Protein AF-A0A521TI06-F1 (afdb_monomer_lite)

Radius of gyration: 20.83 Å; chains: 1; bounding box: 57×49×54 Å

Foldseek 3Di:
DDDDDPPPPPDPDDFWDWAWFFAPLDTDIFTWGAFLNETAGPLLVVLVSVLQVVCVVVVHHKGFPYFADHLVRLVVQVVCVVVVNHDDGDDRRHDLSSNRFKTQMPCVPPPNLVSCVVPVLQSQWDDPDPVRSRIIGRPPQSQHADPDDDDFQWEQAPVVRGIDHALAWEQHPPPRFIWGRHSHTTDGDACPPHHRPHYYHPDDDDDDDDDQPDAWAQAPQVRGTDGALAWEQHPVPRFIWGQHSSYTDTDRCCVPPCADPRGHRPHYYHD

Secondary structure (DSSP, 8-state):
-----------SSS--EEEEEEETTEEEEEEEEEETTEEEEHHHHHHHHHHHHHHHHTT----EEE----HHHHHHHHHHHHTTSS---PPTT--HHHHT-EEEE-TTSTTHHHHHHHHGGGGT-B---TT-TTEEE--TT------SS-----EEETTTTEEE-TT-EEE-TTTS-EEEEETTEEEESSSBTB--SSEE-S--S--------S-EEEETTTTEEEETTEEEE-TTT--EEEEETTEEEE-TTHHHHSEETTEE-SEEE--

pLDDT: mean 72.69, std 19.41, range [25.58, 98.25]

Structure (mmCIF, N/CA/C/O backbone):
data_AF-A0A521TI06-F1
#
_entry.id   AF-A0A521TI06-F1
#
loop_
_atom_site.group_PDB
_atom_site.id
_atom_site.type_symbol
_atom_site.label_atom_id
_atom_site.label_alt_id
_atom_site.label_comp_id
_atom_site.label_asym_id
_atom_site.label_entity_id
_atom_site.label_seq_id
_atom_site.pdbx_PDB_ins_code
_atom_site.Cartn_x
_atom_site.Cartn_y
_atom_site.Cartn_z
_atom_site.occupancy
_atom_site.B_iso_or_equiv
_atom_site.auth_seq_id
_atom_site.auth_comp_id
_atom_site.auth_asym_id
_atom_site.auth_atom_id
_atom_site.pdbx_PDB_model_num
ATOM 1 N N . MET A 1 1 ? -19.068 -23.099 30.040 1.00 34.28 1 MET A N 1
ATOM 2 C CA . MET A 1 1 ? -18.467 -23.401 28.724 1.00 34.28 1 MET A CA 1
ATOM 3 C C . MET A 1 1 ? -18.129 -22.073 28.066 1.00 34.28 1 MET A C 1
ATOM 5 O O . MET A 1 1 ? -19.007 -21.443 27.496 1.00 34.28 1 MET A O 1
ATOM 9 N N . THR A 1 2 ? -16.910 -21.582 28.259 1.00 29.03 2 THR A N 1
ATOM 10 C CA . THR A 1 2 ? -16.427 -20.323 27.679 1.00 29.03 2 THR A CA 1
ATOM 11 C C . THR A 1 2 ? -15.531 -20.667 26.500 1.00 29.03 2 THR A C 1
ATOM 13 O O . THR A 1 2 ? -14.502 -21.311 26.674 1.00 29.03 2 THR A O 1
ATOM 16 N N . ALA A 1 3 ? -15.964 -20.298 25.296 1.00 28.89 3 ALA A N 1
ATOM 17 C CA . ALA A 1 3 ? -15.162 -20.421 24.090 1.00 28.89 3 ALA A CA 1
ATOM 18 C C . ALA A 1 3 ? -14.097 -19.318 24.093 1.00 28.89 3 ALA A C 1
ATOM 20 O O . ALA A 1 3 ? -14.422 -18.135 23.985 1.00 28.89 3 ALA A O 1
ATOM 21 N N . GLU A 1 4 ? -12.833 -19.709 24.236 1.00 30.45 4 GLU A N 1
ATOM 22 C CA . GLU A 1 4 ? -11.700 -18.818 24.020 1.00 30.45 4 GLU A CA 1
ATOM 23 C C . GLU A 1 4 ? -11.553 -18.545 22.520 1.00 30.45 4 GLU A C 1
ATOM 25 O O . GLU A 1 4 ? -11.282 -19.436 21.715 1.00 30.45 4 GLU A O 1
ATOM 30 N N . GLY A 1 5 ? -11.785 -17.292 22.130 1.00 28.14 5 GLY A N 1
ATOM 31 C CA . GLY A 1 5 ? -11.503 -16.812 20.787 1.00 28.14 5 GLY A CA 1
ATOM 32 C C . GLY A 1 5 ? -10.000 -16.638 20.611 1.00 28.14 5 GLY A C 1
ATOM 33 O O . GLY A 1 5 ? -9.406 -15.725 21.179 1.00 28.14 5 GLY A O 1
ATOM 34 N N . THR A 1 6 ? -9.394 -17.491 19.790 1.00 32.06 6 THR A N 1
ATOM 35 C CA . THR A 1 6 ? -8.001 -17.389 19.348 1.00 32.06 6 THR A CA 1
ATOM 36 C C . THR A 1 6 ? -7.801 -16.123 18.512 1.00 32.06 6 THR A C 1
ATOM 38 O O . THR A 1 6 ? -7.934 -16.127 17.285 1.00 32.06 6 THR A O 1
ATOM 41 N N . GLY A 1 7 ? -7.489 -15.013 19.174 1.00 25.58 7 GLY A N 1
ATOM 42 C CA . GLY A 1 7 ? -6.857 -13.867 18.540 1.00 25.58 7 GLY A CA 1
ATOM 43 C C . GLY A 1 7 ? -5.395 -14.208 18.294 1.00 25.58 7 GLY A C 1
ATOM 44 O O . GLY A 1 7 ? -4.574 -14.050 19.189 1.00 25.58 7 GLY A O 1
ATOM 45 N N . THR A 1 8 ? -5.059 -14.687 17.096 1.00 27.42 8 THR A N 1
ATOM 46 C CA . THR A 1 8 ? -3.663 -14.750 16.650 1.00 27.42 8 THR A CA 1
ATOM 47 C C . THR A 1 8 ? -3.122 -13.326 16.590 1.00 27.42 8 THR A C 1
ATOM 49 O O . THR A 1 8 ? -3.337 -12.604 15.609 1.00 27.42 8 THR A O 1
ATOM 52 N N . ALA A 1 9 ? -2.459 -12.910 17.668 1.00 27.22 9 ALA A N 1
ATOM 53 C CA . ALA A 1 9 ? -1.501 -11.826 17.635 1.00 27.22 9 ALA A CA 1
ATOM 54 C C . ALA A 1 9 ? -0.485 -12.178 16.544 1.00 27.22 9 ALA A C 1
ATOM 56 O O . ALA A 1 9 ? 0.120 -13.244 16.560 1.00 27.22 9 ALA A O 1
ATOM 57 N N . VAL A 1 10 ? -0.390 -11.329 15.527 1.00 29.72 10 VAL A N 1
ATOM 58 C CA . VAL A 1 10 ? 0.619 -11.473 14.482 1.00 29.72 10 VAL A CA 1
ATOM 59 C C . VAL A 1 10 ? 1.978 -11.237 15.130 1.00 29.72 10 VAL A C 1
ATOM 61 O O . VAL A 1 10 ? 2.301 -10.106 15.492 1.00 29.72 10 VAL A O 1
ATOM 64 N N . ASP A 1 11 ? 2.729 -12.318 15.331 1.00 28.27 11 ASP A N 1
ATOM 65 C CA . ASP A 1 11 ? 4.060 -12.288 15.924 1.00 28.27 11 ASP A CA 1
ATOM 66 C C . ASP A 1 11 ? 4.938 -11.240 15.237 1.00 28.27 11 ASP A C 1
ATOM 68 O O . ASP A 1 11 ? 5.107 -11.199 14.012 1.00 28.27 11 ASP A O 1
ATOM 72 N N . ALA A 1 12 ? 5.488 -10.356 16.057 1.00 28.92 12 ALA A N 1
ATOM 73 C CA . ALA A 1 12 ? 6.395 -9.323 15.622 1.00 28.92 12 ALA A CA 1
ATOM 74 C C . ALA A 1 12 ? 7.757 -9.943 15.228 1.00 28.92 12 ALA A C 1
ATOM 76 O O . ALA A 1 12 ? 8.339 -10.740 15.953 1.00 28.92 12 ALA A O 1
ATOM 77 N N . VAL A 1 13 ? 8.297 -9.483 14.093 1.00 33.75 13 VAL A N 1
ATOM 78 C CA . VAL A 1 13 ? 9.737 -9.460 13.732 1.00 33.75 13 VAL A CA 1
ATOM 79 C C . VAL A 1 13 ? 10.417 -10.759 13.227 1.00 33.75 13 VAL A C 1
ATOM 81 O O . VAL A 1 13 ? 11.591 -10.716 12.883 1.00 33.75 13 VAL A O 1
ATOM 84 N N . GLY A 1 14 ? 9.713 -11.877 13.011 1.00 32.94 14 GLY A N 1
ATOM 85 C CA . GLY A 1 14 ? 10.307 -13.079 12.370 1.00 32.94 14 GLY A CA 1
ATOM 86 C C . GLY A 1 14 ? 10.108 -13.234 10.846 1.00 32.94 14 GLY A C 1
ATOM 87 O O . GLY A 1 14 ? 10.798 -14.025 10.211 1.00 32.94 14 GLY A O 1
ATOM 88 N N . GLY A 1 15 ? 9.150 -12.519 10.240 1.00 46.78 15 GLY A N 1
ATOM 89 C CA . GLY A 1 15 ? 8.572 -12.893 8.931 1.00 46.78 15 GLY A CA 1
ATOM 90 C C . GLY A 1 15 ? 8.767 -11.913 7.770 1.00 46.78 15 GLY A C 1
ATOM 91 O O . GLY A 1 15 ? 8.156 -12.091 6.716 1.00 46.78 15 GLY A O 1
ATOM 92 N N . CYS A 1 16 ? 9.564 -10.860 7.953 1.00 55.28 16 CYS A N 1
ATOM 93 C CA . CYS A 1 16 ? 9.808 -9.859 6.918 1.00 55.28 16 CYS A CA 1
ATOM 94 C C . CYS A 1 16 ? 10.656 -10.437 5.778 1.00 55.28 16 CYS A C 1
ATOM 96 O O . CYS A 1 16 ? 11.830 -10.750 5.964 1.00 55.28 16 CYS A O 1
ATOM 98 N N . ARG A 1 17 ? 10.081 -10.531 4.579 1.00 70.75 17 ARG A N 1
ATOM 99 C CA . ARG A 1 17 ? 10.793 -10.939 3.364 1.00 70.75 17 ARG A CA 1
ATOM 100 C C . ARG A 1 17 ? 11.132 -9.694 2.543 1.00 70.75 17 ARG A C 1
ATOM 102 O O . ARG A 1 17 ? 10.210 -8.957 2.185 1.00 70.75 17 ARG A O 1
ATOM 109 N N . PRO A 1 18 ? 12.412 -9.438 2.226 1.00 68.69 18 PRO A N 1
ATOM 110 C CA . PRO A 1 18 ? 12.774 -8.368 1.308 1.00 68.69 18 PRO A CA 1
ATOM 111 C C . PRO A 1 18 ? 12.099 -8.564 -0.052 1.00 68.69 18 PRO A C 1
ATOM 113 O O . PRO A 1 18 ? 12.054 -9.675 -0.582 1.00 68.69 18 PRO A O 1
ATOM 116 N N . ALA A 1 19 ? 11.584 -7.482 -0.625 1.00 70.50 19 ALA A N 1
ATOM 117 C CA . ALA A 1 19 ? 11.001 -7.481 -1.958 1.00 70.50 19 ALA A CA 1
ATOM 118 C C . ALA A 1 19 ? 11.316 -6.177 -2.698 1.00 70.50 19 ALA A C 1
ATOM 120 O O . ALA A 1 19 ? 11.523 -5.121 -2.099 1.00 70.50 19 ALA A O 1
ATOM 121 N N . ALA A 1 20 ? 11.336 -6.258 -4.027 1.00 78.06 20 ALA A N 1
ATOM 122 C CA . ALA A 1 20 ? 11.459 -5.095 -4.894 1.00 78.06 20 ALA A CA 1
ATOM 123 C C . ALA A 1 20 ? 10.079 -4.460 -5.104 1.00 78.06 20 ALA A C 1
ATOM 125 O O . ALA A 1 20 ? 9.260 -4.987 -5.862 1.00 78.06 20 ALA A O 1
ATOM 126 N N . GLY A 1 21 ? 9.834 -3.341 -4.430 1.00 80.62 21 GLY A N 1
ATOM 127 C CA . GLY A 1 21 ? 8.686 -2.482 -4.678 1.00 80.62 21 GLY A CA 1
ATOM 128 C C . GLY A 1 21 ? 8.949 -1.476 -5.797 1.00 80.62 21 GLY A C 1
ATOM 129 O O . GLY A 1 21 ? 10.098 -1.226 -6.165 1.00 80.62 21 GLY A O 1
ATOM 130 N N . TYR A 1 22 ? 7.881 -0.897 -6.341 1.00 80.75 22 TYR A N 1
ATOM 131 C CA . TYR A 1 22 ? 7.939 0.126 -7.381 1.00 80.75 22 TYR A CA 1
ATOM 132 C C . TYR A 1 22 ? 6.904 1.222 -7.135 1.00 80.75 22 TYR A C 1
ATOM 134 O O . TYR A 1 22 ? 5.752 0.932 -6.819 1.00 80.75 22 TYR A O 1
ATOM 142 N N . SER A 1 23 ? 7.311 2.477 -7.308 1.00 80.06 23 SER A N 1
ATOM 143 C CA . SER A 1 23 ? 6.430 3.646 -7.270 1.00 80.06 23 SER A CA 1
ATOM 144 C C . SER A 1 23 ? 6.842 4.610 -8.374 1.00 80.06 23 SER A C 1
ATOM 146 O O . SER A 1 23 ? 7.999 5.024 -8.430 1.00 80.06 23 SER A O 1
ATOM 148 N N . HIS A 1 24 ? 5.913 4.948 -9.270 1.00 78.88 24 HIS A N 1
ATOM 149 C CA . HIS A 1 24 ? 6.167 5.842 -10.409 1.00 78.88 24 HIS A CA 1
ATOM 150 C C . HIS A 1 24 ? 7.387 5.426 -11.260 1.00 78.88 24 HIS A C 1
ATOM 152 O O . HIS A 1 24 ? 8.162 6.264 -11.710 1.00 78.88 24 HIS A O 1
ATOM 158 N N . GLY A 1 25 ? 7.589 4.117 -11.445 1.00 74.81 25 GLY A N 1
ATOM 159 C CA . GLY A 1 25 ? 8.732 3.545 -12.165 1.00 74.81 25 GLY A CA 1
ATOM 160 C C . GLY A 1 25 ? 10.009 3.384 -11.330 1.00 74.81 25 GLY A C 1
ATOM 161 O O . GLY A 1 25 ? 10.901 2.639 -11.733 1.00 74.81 25 GLY A O 1
ATOM 162 N N . ASN A 1 26 ? 10.088 3.996 -10.148 1.00 71.62 26 ASN A N 1
ATOM 163 C CA . ASN A 1 26 ? 11.261 3.924 -9.280 1.00 71.62 26 ASN A CA 1
ATOM 164 C C . ASN A 1 26 ? 11.228 2.663 -8.418 1.00 71.62 26 ASN A C 1
ATOM 166 O O . ASN A 1 26 ? 10.241 2.405 -7.727 1.00 71.62 26 ASN A O 1
ATOM 170 N N . ARG A 1 27 ? 12.318 1.889 -8.437 1.00 73.88 27 ARG A N 1
ATOM 171 C CA . ARG A 1 27 ? 12.475 0.689 -7.606 1.00 73.88 27 ARG A CA 1
ATOM 172 C C . ARG A 1 27 ? 12.808 1.083 -6.167 1.00 73.88 27 ARG A C 1
ATOM 174 O O . ARG A 1 27 ? 13.718 1.872 -5.936 1.00 73.88 27 ARG A O 1
ATOM 181 N N . ALA A 1 28 ? 12.138 0.460 -5.208 1.00 64.31 28 ALA A N 1
ATOM 182 C CA . ALA A 1 28 ? 12.409 0.579 -3.782 1.00 64.31 28 ALA A CA 1
ATOM 183 C C . ALA A 1 28 ? 12.583 -0.811 -3.161 1.00 64.31 28 ALA A C 1
ATOM 185 O O . ALA A 1 28 ? 11.982 -1.785 -3.611 1.00 64.31 28 ALA A O 1
ATOM 186 N N . ASN A 1 29 ? 13.390 -0.912 -2.108 1.00 70.56 29 ASN A N 1
ATOM 187 C CA . ASN A 1 29 ? 13.427 -2.120 -1.291 1.00 70.56 29 ASN A CA 1
ATOM 188 C C . ASN A 1 29 ? 12.345 -1.996 -0.219 1.00 70.56 29 ASN A C 1
ATOM 190 O O . ASN A 1 29 ? 12.372 -1.066 0.587 1.00 70.56 29 ASN A O 1
ATOM 194 N N . ILE A 1 30 ? 11.396 -2.925 -0.226 1.00 68.62 30 ILE A N 1
ATOM 195 C CA . ILE A 1 30 ? 10.327 -3.004 0.766 1.00 68.62 30 ILE A CA 1
ATOM 196 C C . ILE A 1 30 ? 10.439 -4.307 1.550 1.00 68.62 30 ILE A C 1
ATOM 198 O O . ILE A 1 30 ? 11.120 -5.254 1.152 1.00 68.62 30 ILE A O 1
ATOM 202 N N . CYS A 1 31 ? 9.734 -4.350 2.669 1.00 72.25 31 CYS A N 1
ATOM 203 C CA . CYS A 1 31 ? 9.581 -5.534 3.491 1.00 72.25 31 CYS A CA 1
ATOM 204 C C . CYS A 1 31 ? 8.152 -6.043 3.336 1.00 72.25 31 CYS A C 1
ATOM 206 O O . CYS A 1 31 ? 7.225 -5.267 3.559 1.00 72.25 31 CYS A O 1
ATOM 208 N N . VAL A 1 32 ? 7.960 -7.315 2.985 1.00 77.25 32 VAL A N 1
ATOM 209 C CA . VAL A 1 32 ? 6.623 -7.915 2.883 1.00 77.25 32 VAL A CA 1
ATOM 210 C C . VAL A 1 32 ? 6.433 -9.072 3.853 1.00 77.25 32 VAL A C 1
ATOM 212 O O . VAL A 1 32 ? 7.366 -9.814 4.152 1.00 77.25 32 VAL A O 1
ATOM 215 N N . VAL A 1 33 ? 5.200 -9.239 4.316 1.00 74.75 33 VAL A N 1
ATOM 216 C CA . VAL A 1 33 ? 4.735 -10.353 5.151 1.00 74.75 33 VAL A CA 1
ATOM 217 C C . VAL A 1 33 ? 3.512 -11.006 4.517 1.00 74.75 33 VAL A C 1
ATOM 219 O O . VAL A 1 33 ? 2.904 -10.437 3.611 1.00 74.75 33 VAL A O 1
ATOM 222 N N . SER A 1 34 ? 3.154 -12.205 4.978 1.00 82.19 34 SER A N 1
ATOM 223 C CA . SER A 1 34 ? 1.935 -12.887 4.537 1.00 82.19 34 SER A CA 1
ATOM 224 C C . SER A 1 34 ? 0.757 -12.523 5.442 1.00 82.19 34 SER A C 1
ATOM 226 O O . SER A 1 34 ? 0.828 -12.729 6.652 1.00 82.19 34 SER A O 1
ATOM 228 N N . VAL A 1 35 ? -0.328 -12.009 4.861 1.00 81.88 35 VAL A N 1
ATOM 229 C CA . VAL A 1 35 ? -1.617 -11.775 5.531 1.00 81.88 35 VAL A CA 1
ATOM 230 C C . VAL A 1 35 ? -2.719 -12.306 4.625 1.00 81.88 35 VAL A C 1
ATOM 232 O O . VAL A 1 35 ? -2.750 -11.977 3.443 1.00 81.88 35 VAL A O 1
ATOM 235 N N . ASP A 1 36 ? -3.599 -13.158 5.151 1.00 88.50 36 ASP A N 1
ATOM 236 C CA . ASP A 1 36 ? -4.671 -13.818 4.385 1.00 88.50 36 ASP A CA 1
ATOM 237 C C . ASP A 1 36 ? -4.141 -14.557 3.129 1.00 88.50 36 ASP A C 1
ATOM 239 O O . ASP A 1 36 ? -4.782 -14.620 2.081 1.00 88.50 36 ASP A O 1
ATOM 243 N N . GLY A 1 37 ? -2.912 -15.087 3.215 1.00 82.12 37 GLY A N 1
ATOM 244 C CA . GLY A 1 37 ? -2.217 -15.745 2.102 1.00 82.12 37 GLY A CA 1
ATOM 245 C C . GLY A 1 37 ? -1.699 -14.794 1.013 1.00 82.12 37 GLY A C 1
ATOM 246 O O . GLY A 1 37 ? -1.281 -15.252 -0.050 1.00 82.12 37 GLY A O 1
ATOM 247 N N . LYS A 1 38 ? -1.728 -13.477 1.244 1.00 89.69 38 LYS A N 1
ATOM 248 C CA . LYS A 1 38 ? -1.257 -12.439 0.318 1.00 89.69 38 LYS A CA 1
ATOM 249 C C . LYS A 1 38 ? -0.006 -11.773 0.867 1.00 89.69 38 LYS A C 1
ATOM 251 O O . LYS A 1 38 ? 0.109 -11.549 2.068 1.00 89.69 38 LYS A O 1
ATOM 256 N N . LEU A 1 39 ? 0.923 -11.416 -0.018 1.00 86.62 39 LEU A N 1
ATOM 257 C CA . LEU A 1 39 ? 2.042 -10.559 0.365 1.00 86.62 39 LEU A CA 1
ATOM 258 C C . LEU A 1 39 ? 1.519 -9.149 0.629 1.00 86.62 39 LEU A C 1
ATOM 260 O O . LEU A 1 39 ? 0.730 -8.634 -0.154 1.00 86.62 39 LEU A O 1
ATOM 264 N N . VAL A 1 40 ? 1.962 -8.519 1.708 1.00 85.81 40 VAL A N 1
ATOM 265 C CA . VAL A 1 40 ? 1.601 -7.145 2.076 1.00 85.81 40 VAL A CA 1
ATOM 266 C C . VAL A 1 40 ? 2.833 -6.467 2.645 1.00 85.81 40 VAL A C 1
ATOM 268 O O . VAL A 1 40 ? 3.588 -7.104 3.376 1.00 85.81 40 VAL A O 1
ATOM 271 N N . GLU A 1 41 ? 3.051 -5.191 2.328 1.00 86.50 41 GLU A N 1
ATOM 272 C CA . GLU A 1 41 ? 4.135 -4.436 2.959 1.00 86.50 41 GLU A CA 1
ATOM 273 C C . GLU A 1 41 ? 3.946 -4.425 4.478 1.00 86.50 41 GLU A C 1
ATOM 275 O O . GLU A 1 41 ? 2.838 -4.248 4.976 1.00 86.50 41 GLU A O 1
ATOM 280 N N . TYR A 1 42 ? 5.022 -4.665 5.218 1.00 71.75 42 TYR A N 1
ATOM 281 C CA . TYR A 1 42 ? 4.979 -4.918 6.654 1.00 71.75 42 TYR A CA 1
ATOM 282 C C . TYR A 1 42 ? 4.225 -3.844 7.442 1.00 71.75 42 TYR A C 1
ATOM 284 O O . TYR A 1 42 ? 3.387 -4.166 8.284 1.00 71.75 42 TYR A O 1
ATOM 292 N N . ARG A 1 43 ? 4.455 -2.561 7.151 1.00 71.00 43 ARG A N 1
ATOM 293 C CA . ARG A 1 43 ? 3.771 -1.470 7.854 1.00 71.00 43 ARG A CA 1
ATOM 294 C C . ARG A 1 43 ? 2.309 -1.346 7.415 1.00 71.00 43 ARG A C 1
ATOM 296 O O . ARG A 1 43 ? 1.456 -1.043 8.252 1.00 71.00 43 ARG A O 1
ATOM 303 N N . THR A 1 44 ? 1.999 -1.578 6.140 1.00 82.19 44 THR A N 1
ATOM 304 C CA . THR A 1 44 ? 0.618 -1.699 5.643 1.00 82.19 44 THR A CA 1
ATOM 305 C C . THR A 1 44 ? -0.110 -2.851 6.340 1.00 82.19 44 THR A C 1
ATOM 307 O O . THR A 1 44 ? -1.246 -2.670 6.772 1.00 82.19 44 THR A O 1
ATOM 310 N N . ALA A 1 45 ? 0.554 -3.992 6.548 1.00 79.44 45 ALA A N 1
ATOM 311 C CA . ALA A 1 45 ? 0.010 -5.144 7.264 1.00 79.44 45 ALA A CA 1
ATOM 312 C C . ALA A 1 45 ? -0.290 -4.825 8.736 1.00 79.44 45 ALA A C 1
ATOM 314 O O . ALA A 1 45 ? -1.356 -5.190 9.229 1.00 79.44 45 ALA A O 1
ATOM 315 N N . GLN A 1 46 ? 0.595 -4.093 9.423 1.00 72.06 46 GLN A N 1
ATOM 316 C CA . GLN A 1 46 ? 0.356 -3.654 10.804 1.00 72.06 46 GLN A CA 1
ATOM 317 C C . GLN A 1 46 ? -0.898 -2.775 10.919 1.00 72.06 46 GLN A C 1
ATOM 319 O O . GLN A 1 46 ? -1.769 -3.042 11.748 1.00 72.06 46 GLN A O 1
ATOM 324 N N . ALA A 1 47 ? -1.038 -1.758 10.060 1.00 72.38 47 ALA A N 1
ATOM 325 C CA . ALA A 1 47 ? -2.229 -0.907 10.084 1.00 72.38 47 ALA A CA 1
ATOM 326 C C . ALA A 1 47 ? -3.494 -1.638 9.639 1.00 72.38 47 ALA A C 1
ATOM 328 O O . ALA A 1 47 ? -4.560 -1.412 10.211 1.00 72.38 47 ALA A O 1
ATOM 329 N N . PHE A 1 48 ? -3.381 -2.539 8.663 1.00 85.56 48 PHE A N 1
ATOM 330 C CA . PHE A 1 48 ? -4.489 -3.400 8.278 1.00 85.56 48 PHE A CA 1
ATOM 331 C C . PHE A 1 48 ? -4.941 -4.278 9.451 1.00 85.56 48 PHE A C 1
ATOM 333 O O . PHE A 1 48 ? -6.138 -4.395 9.685 1.00 85.56 48 PHE A O 1
ATOM 340 N N . GLY A 1 49 ? -4.009 -4.833 10.232 1.00 78.12 49 GLY A N 1
ATOM 341 C CA . GLY A 1 49 ? -4.318 -5.610 11.434 1.00 78.12 49 GLY A CA 1
ATOM 342 C C . GLY A 1 49 ? -5.161 -4.825 12.442 1.00 78.12 49 GLY A C 1
ATOM 343 O O . GLY A 1 49 ? -6.195 -5.323 12.888 1.00 78.12 49 GLY A O 1
ATOM 344 N N . ALA A 1 50 ? -4.777 -3.578 12.732 1.00 72.69 50 ALA A N 1
ATOM 345 C CA . ALA A 1 50 ? -5.533 -2.694 13.622 1.00 72.69 50 ALA A CA 1
ATOM 346 C C . ALA A 1 50 ? -6.921 -2.336 13.059 1.00 72.69 50 ALA A C 1
ATOM 348 O O . ALA A 1 50 ? -7.928 -2.437 13.763 1.00 72.69 50 ALA A O 1
ATOM 349 N N . MET A 1 51 ? -6.988 -1.977 11.774 1.00 84.44 51 MET A N 1
ATOM 350 C CA . MET A 1 51 ? -8.245 -1.677 11.083 1.00 84.44 51 MET A CA 1
ATOM 351 C C . MET A 1 51 ? -9.195 -2.882 11.099 1.00 84.44 51 MET A C 1
ATOM 353 O O . MET A 1 51 ? -10.375 -2.749 11.415 1.00 84.44 51 MET A O 1
ATOM 357 N N . ARG A 1 52 ? -8.669 -4.076 10.811 1.00 88.12 52 ARG A N 1
ATOM 358 C CA . ARG A 1 52 ? -9.415 -5.337 10.804 1.00 88.12 52 ARG A CA 1
ATOM 359 C C . ARG A 1 52 ? -9.938 -5.698 12.193 1.00 88.12 52 ARG A C 1
ATOM 361 O O . ARG A 1 52 ? -11.077 -6.141 12.299 1.00 88.12 52 ARG A O 1
ATOM 368 N N . ALA A 1 53 ? -9.150 -5.487 13.248 1.00 71.44 53 ALA A N 1
ATOM 369 C CA . ALA A 1 53 ? -9.588 -5.725 14.624 1.00 71.44 53 ALA A CA 1
ATOM 370 C C . ALA A 1 53 ? -10.747 -4.795 15.030 1.00 71.44 53 ALA A C 1
ATOM 372 O O . ALA A 1 53 ? -11.736 -5.254 15.599 1.00 71.44 53 ALA A O 1
ATOM 373 N N . ALA A 1 54 ? -10.672 -3.510 14.672 1.00 71.56 54 ALA A N 1
ATOM 374 C CA . ALA A 1 54 ? -11.743 -2.548 14.941 1.00 71.56 54 ALA A CA 1
ATOM 375 C C . ALA A 1 54 ? -13.014 -2.802 14.112 1.00 71.56 54 ALA A C 1
ATOM 377 O O . ALA A 1 54 ? -14.132 -2.565 14.572 1.00 71.56 54 ALA A O 1
ATOM 378 N N . ALA A 1 55 ? -12.867 -3.308 12.888 1.00 81.50 55 ALA A N 1
ATOM 379 C CA . ALA A 1 55 ? -14.010 -3.764 12.108 1.00 81.50 55 ALA A CA 1
ATOM 380 C C . ALA A 1 55 ? -14.672 -4.976 12.767 1.00 81.50 55 ALA A C 1
ATOM 382 O O . ALA A 1 55 ? -15.895 -5.004 12.920 1.00 81.50 55 ALA A O 1
ATOM 383 N N . ALA A 1 56 ? -13.866 -5.933 13.237 1.00 83.56 56 ALA A N 1
ATOM 384 C CA . ALA A 1 56 ? -14.358 -7.136 13.894 1.00 83.56 56 ALA A CA 1
ATOM 385 C C . ALA A 1 56 ? -15.124 -6.827 15.189 1.00 83.56 56 ALA A C 1
ATOM 387 O O . ALA A 1 56 ? -16.164 -7.441 15.421 1.00 83.56 56 ALA A O 1
ATOM 388 N N . SER A 1 57 ? -14.686 -5.840 15.985 1.00 84.00 57 SER A N 1
ATOM 389 C CA . SER A 1 57 ? -15.437 -5.384 17.169 1.00 84.00 57 SER A CA 1
ATOM 390 C C . SER A 1 57 ? -16.775 -4.718 16.823 1.00 84.00 57 SER A C 1
ATOM 392 O O . SER A 1 57 ? -17.663 -4.653 17.667 1.00 84.00 57 SER A O 1
ATOM 394 N N . SER A 1 58 ? -16.947 -4.283 15.571 1.00 88.38 58 SER A N 1
ATOM 395 C CA . SER A 1 58 ? -18.208 -3.773 15.017 1.00 88.38 58 SER A CA 1
ATOM 396 C C . SER A 1 58 ? -19.026 -4.855 14.287 1.00 88.38 58 SER A C 1
ATOM 398 O O . SER A 1 58 ? -19.966 -4.525 13.568 1.00 88.38 58 SER A O 1
ATOM 400 N N . GLY A 1 59 ? -18.647 -6.135 14.393 1.00 94.25 59 GLY A N 1
ATOM 401 C CA . GLY A 1 59 ? -19.297 -7.246 13.686 1.00 94.25 59 GLY A CA 1
ATOM 402 C C . GLY A 1 59 ? -18.957 -7.353 12.192 1.00 94.25 59 GLY A C 1
ATOM 403 O O . GLY A 1 59 ? -19.550 -8.167 11.488 1.00 94.25 59 GLY A O 1
ATOM 404 N N . VAL A 1 60 ? -17.997 -6.569 11.690 1.00 97.38 60 VAL A N 1
ATOM 405 C CA . VAL A 1 60 ? -17.617 -6.514 10.268 1.00 97.38 60 VAL A CA 1
ATOM 406 C C . VAL A 1 60 ? -16.324 -7.296 10.026 1.00 97.38 60 VAL A C 1
ATOM 408 O O . VAL A 1 60 ? -15.310 -7.075 10.685 1.00 97.38 60 VAL A O 1
ATOM 411 N N . ARG A 1 61 ? -16.326 -8.212 9.051 1.00 95.69 61 ARG A N 1
ATOM 412 C CA . ARG A 1 61 ? -15.161 -9.049 8.713 1.00 95.69 61 ARG A CA 1
ATOM 413 C C . ARG A 1 61 ? -14.494 -8.574 7.425 1.00 95.69 61 ARG A C 1
ATOM 415 O O . ARG A 1 61 ? -15.048 -8.721 6.338 1.00 95.69 61 ARG A O 1
ATOM 422 N N . ILE A 1 62 ? -13.287 -8.032 7.564 1.00 95.44 62 ILE A N 1
ATOM 423 C CA . ILE A 1 62 ? -12.471 -7.530 6.453 1.00 95.44 62 ILE A CA 1
ATOM 424 C C . ILE A 1 62 ? -11.352 -8.529 6.155 1.00 95.44 62 ILE A C 1
ATOM 426 O O . ILE A 1 62 ? -10.657 -8.962 7.077 1.00 95.44 62 ILE A O 1
ATOM 430 N N . SER A 1 63 ? -11.159 -8.855 4.880 1.00 95.62 63 SER A N 1
ATOM 431 C CA . SER A 1 63 ? -10.081 -9.714 4.386 1.00 95.62 63 SER A CA 1
ATOM 432 C C . SER A 1 63 ? -9.408 -9.124 3.148 1.00 95.62 63 SER A C 1
ATOM 434 O O . SER A 1 63 ? -10.004 -8.332 2.407 1.00 95.62 63 SER A O 1
ATOM 436 N N . ILE A 1 64 ? -8.150 -9.513 2.933 1.00 96.81 64 ILE A N 1
ATOM 437 C CA . ILE A 1 64 ? -7.370 -9.094 1.765 1.00 96.81 64 ILE A CA 1
ATOM 438 C C . ILE A 1 64 ? -7.614 -10.058 0.602 1.00 96.81 64 ILE A C 1
ATOM 440 O O . ILE A 1 64 ? -7.345 -11.255 0.684 1.00 96.81 64 ILE A O 1
ATOM 444 N N . VAL A 1 65 ? -8.069 -9.510 -0.522 1.00 96.25 65 VAL A N 1
ATOM 445 C CA . VAL A 1 65 ? -8.221 -10.228 -1.796 1.00 96.25 65 VAL A CA 1
ATOM 446 C C . VAL A 1 65 ? -6.914 -10.168 -2.596 1.00 96.25 65 VAL A C 1
ATOM 448 O O . VAL A 1 65 ? -6.468 -11.179 -3.152 1.00 96.25 65 VAL A O 1
ATOM 451 N N . SER A 1 66 ? -6.262 -9.001 -2.597 1.00 94.81 66 SER A N 1
ATOM 452 C CA . SER A 1 66 ? -4.982 -8.740 -3.266 1.00 94.81 66 SER A CA 1
ATOM 453 C C . SER A 1 66 ? -4.141 -7.745 -2.464 1.00 94.81 66 SER A C 1
ATOM 455 O O . SER A 1 66 ? -4.670 -6.774 -1.930 1.00 94.81 66 SER A O 1
ATOM 457 N N . GLY A 1 67 ? -2.830 -7.977 -2.383 1.00 95.62 67 GLY A N 1
ATOM 458 C CA . GLY A 1 67 ? -1.880 -7.127 -1.659 1.00 95.62 67 GLY A CA 1
ATOM 459 C C . GLY A 1 67 ? -0.734 -6.659 -2.553 1.00 95.62 67 GLY A C 1
ATOM 460 O O . GLY A 1 67 ? -0.951 -6.266 -3.697 1.00 95.62 67 GLY A O 1
ATOM 461 N N . PHE A 1 68 ? 0.498 -6.724 -2.057 1.00 95.06 68 PHE A N 1
ATOM 462 C CA . PHE A 1 68 ? 1.701 -6.442 -2.830 1.00 95.06 68 PHE A CA 1
ATOM 463 C C . PHE A 1 68 ? 1.786 -7.307 -4.098 1.00 95.06 68 PHE A C 1
ATOM 465 O O . PHE A 1 68 ? 1.623 -8.529 -4.044 1.00 95.06 68 PHE A O 1
ATOM 472 N N . ARG A 1 69 ? 2.091 -6.658 -5.228 1.00 91.06 69 ARG A N 1
ATOM 473 C CA . ARG A 1 69 ? 2.351 -7.309 -6.519 1.00 91.06 69 ARG A CA 1
ATOM 474 C C . ARG A 1 69 ? 3.808 -7.121 -6.926 1.00 91.06 69 ARG A C 1
ATOM 476 O O . ARG A 1 69 ? 4.319 -6.006 -6.911 1.00 91.06 69 ARG A O 1
ATOM 483 N N . THR A 1 70 ? 4.462 -8.194 -7.356 1.00 84.62 70 THR A N 1
ATOM 484 C CA . THR A 1 70 ? 5.801 -8.113 -7.957 1.00 84.62 70 THR A CA 1
ATOM 485 C C . THR A 1 70 ? 5.749 -7.494 -9.359 1.00 84.62 70 THR A C 1
ATOM 487 O O . THR A 1 70 ? 4.682 -7.365 -9.967 1.00 84.62 70 THR A O 1
ATOM 490 N N . MET A 1 71 ? 6.917 -7.136 -9.908 1.00 83.50 71 MET A N 1
ATOM 491 C CA . MET A 1 71 ? 7.034 -6.679 -11.300 1.00 83.50 71 MET A CA 1
ATOM 492 C C . MET A 1 71 ? 6.451 -7.690 -12.294 1.00 83.50 71 MET A C 1
ATOM 494 O O . MET A 1 71 ? 5.694 -7.304 -13.184 1.00 83.50 71 MET A O 1
ATOM 498 N N . ASP A 1 72 ? 6.749 -8.977 -12.124 1.00 72.94 72 ASP A N 1
ATOM 499 C CA . ASP A 1 72 ? 6.297 -10.013 -13.056 1.00 72.94 72 ASP A CA 1
ATOM 500 C C . ASP A 1 72 ? 4.792 -10.266 -12.955 1.00 72.94 72 ASP A C 1
ATOM 502 O O . ASP A 1 72 ? 4.123 -10.390 -13.980 1.00 72.94 72 ASP A O 1
ATOM 506 N N . GLN A 1 73 ? 4.231 -10.240 -11.741 1.00 81.81 73 GLN A N 1
ATOM 507 C CA . GLN A 1 73 ? 2.780 -10.314 -11.548 1.00 81.81 73 GLN A CA 1
ATOM 508 C C . GLN A 1 73 ? 2.069 -9.136 -12.221 1.00 81.81 73 GLN A C 1
ATOM 510 O O . GLN A 1 73 ? 1.059 -9.329 -12.898 1.00 81.81 73 GLN A O 1
ATOM 515 N N . GLN A 1 74 ? 2.606 -7.917 -12.084 1.00 89.56 74 GLN A N 1
ATOM 516 C CA . GLN A 1 74 ? 2.022 -6.758 -12.754 1.00 89.56 74 GLN A CA 1
ATOM 517 C C . GLN A 1 74 ? 2.147 -6.858 -14.278 1.00 89.56 74 GLN A C 1
ATOM 519 O O . GLN A 1 74 ? 1.192 -6.535 -14.982 1.00 89.56 74 GLN A O 1
ATOM 524 N N . ARG A 1 75 ? 3.289 -7.329 -14.797 1.00 81.06 75 ARG A N 1
ATOM 525 C CA . ARG A 1 75 ? 3.496 -7.545 -16.238 1.00 81.06 75 ARG A CA 1
ATOM 526 C C . ARG A 1 75 ? 2.506 -8.555 -16.804 1.00 81.06 75 ARG A C 1
ATOM 528 O O . ARG A 1 75 ? 1.920 -8.296 -17.849 1.00 81.06 75 ARG A O 1
ATOM 535 N N . TYR A 1 76 ? 2.276 -9.658 -16.098 1.00 83.25 76 TYR A N 1
ATOM 536 C CA . TYR A 1 76 ? 1.283 -10.655 -16.487 1.00 83.25 76 TYR A CA 1
ATOM 537 C C . TYR A 1 76 ? -0.123 -10.047 -16.613 1.00 83.25 76 TYR A C 1
ATOM 539 O O . TYR A 1 76 ? -0.758 -10.176 -17.658 1.00 83.25 76 TYR A O 1
ATOM 547 N N . LEU A 1 77 ? -0.581 -9.316 -15.590 1.00 80.94 77 LEU A N 1
ATOM 548 C CA . LEU A 1 77 ? -1.904 -8.679 -15.597 1.00 80.94 77 LEU A CA 1
ATOM 549 C C . LEU A 1 77 ? -2.032 -7.606 -16.686 1.00 80.94 77 LEU A C 1
ATOM 551 O O . LEU A 1 77 ? -3.057 -7.528 -17.357 1.00 80.94 77 LEU A O 1
ATOM 555 N N . TYR A 1 78 ? -0.980 -6.814 -16.901 1.00 80.94 78 TYR A N 1
ATOM 556 C CA . TYR A 1 78 ? -0.950 -5.810 -17.962 1.00 80.94 78 TYR A CA 1
ATOM 557 C C . TYR A 1 78 ? -1.023 -6.434 -19.361 1.00 80.94 78 TYR A C 1
ATOM 559 O O . TYR A 1 78 ? -1.751 -5.940 -20.217 1.00 80.94 78 TYR A O 1
ATOM 567 N N . ASN A 1 79 ? -0.344 -7.559 -19.589 1.00 80.50 79 ASN A N 1
ATOM 568 C CA . ASN A 1 79 ? -0.422 -8.269 -20.866 1.00 80.50 79 ASN A CA 1
ATOM 569 C C . ASN A 1 79 ? -1.818 -8.863 -21.114 1.00 80.50 79 ASN A C 1
ATOM 571 O O . ASN A 1 79 ? -2.301 -8.822 -22.243 1.00 80.50 79 ASN A O 1
ATOM 575 N N . LEU A 1 80 ? -2.489 -9.375 -20.073 1.00 79.94 80 LEU A N 1
ATOM 576 C CA . LEU A 1 80 ? -3.881 -9.822 -20.189 1.00 79.94 80 LEU A CA 1
ATOM 577 C C . LEU A 1 80 ? -4.820 -8.668 -20.549 1.00 79.94 80 LEU A C 1
ATOM 579 O O . LEU A 1 80 ? -5.682 -8.845 -21.408 1.00 79.94 80 LEU A O 1
ATOM 583 N N . TYR A 1 81 ? -4.632 -7.500 -19.930 1.00 87.38 81 TYR A N 1
ATOM 584 C CA . TYR A 1 81 ? -5.374 -6.285 -20.267 1.00 87.38 81 TYR A CA 1
ATOM 585 C C . TYR A 1 81 ? -5.198 -5.901 -21.742 1.00 87.38 81 TYR A C 1
ATOM 587 O O . TYR A 1 81 ? -6.186 -5.756 -22.457 1.00 87.38 81 TYR A O 1
ATOM 595 N N . LEU A 1 82 ? -3.952 -5.812 -22.223 1.00 82.06 82 LEU A N 1
ATOM 596 C CA . LEU A 1 82 ? -3.659 -5.474 -23.623 1.00 82.06 82 LEU A CA 1
ATOM 597 C C . LEU A 1 82 ? -4.247 -6.485 -24.616 1.00 82.06 82 LEU A C 1
ATOM 599 O O . LEU A 1 82 ? -4.629 -6.112 -25.720 1.00 82.06 82 LEU A O 1
ATOM 603 N N . ALA A 1 83 ? -4.343 -7.755 -24.222 1.00 88.69 83 ALA A N 1
ATOM 604 C CA . ALA A 1 83 ? -4.949 -8.810 -25.026 1.00 88.69 83 ALA A CA 1
ATOM 605 C C . ALA A 1 83 ? -6.490 -8.858 -24.937 1.00 88.69 83 ALA A C 1
ATOM 607 O O . ALA A 1 83 ? -7.088 -9.778 -25.488 1.00 88.69 83 ALA A O 1
ATOM 608 N N . GLY A 1 84 ? -7.138 -7.942 -24.203 1.00 89.75 84 GLY A N 1
ATOM 609 C CA . GLY A 1 84 ? -8.592 -7.950 -23.979 1.00 89.75 84 GLY A CA 1
ATOM 610 C C . GLY A 1 84 ? -9.090 -9.112 -23.109 1.00 89.75 84 GLY A C 1
ATOM 611 O O . GLY A 1 84 ? -10.277 -9.422 -23.100 1.00 89.75 84 GLY A O 1
ATOM 612 N N . ARG A 1 85 ? -8.184 -9.785 -22.391 1.00 86.56 85 ARG A N 1
ATOM 613 C CA . ARG A 1 85 ? -8.448 -10.985 -21.575 1.00 86.56 85 ARG A CA 1
ATOM 614 C C . ARG A 1 85 ? -8.402 -10.715 -20.070 1.00 86.56 85 ARG A C 1
ATOM 616 O O . ARG A 1 85 ? -8.524 -11.648 -19.280 1.00 86.56 85 ARG A O 1
ATOM 623 N N . GLY A 1 86 ? -8.168 -9.470 -19.665 1.00 79.69 86 GLY A N 1
ATOM 624 C CA . GLY A 1 86 ? -8.053 -9.063 -18.270 1.00 79.69 86 GLY A CA 1
ATOM 625 C C . GLY A 1 86 ? -8.628 -7.674 -18.023 1.00 79.69 86 GLY A C 1
ATOM 626 O O . GLY A 1 86 ? -8.854 -6.904 -18.954 1.00 79.69 86 GLY A O 1
ATOM 627 N N . ASN A 1 87 ? -8.848 -7.364 -16.747 1.00 83.38 87 ASN A N 1
ATOM 628 C CA . ASN A 1 87 ? -9.293 -6.042 -16.308 1.00 83.38 87 ASN A CA 1
ATOM 629 C C . ASN A 1 87 ? -8.233 -4.972 -16.589 1.00 83.38 87 ASN A C 1
ATOM 631 O O . ASN A 1 87 ? -7.056 -5.291 -16.750 1.00 83.38 87 ASN A O 1
ATOM 635 N N . LEU A 1 88 ? -8.649 -3.702 -16.574 1.00 84.75 88 LEU A N 1
ATOM 636 C CA . LEU A 1 88 ? -7.742 -2.560 -16.659 1.00 84.75 88 LEU A CA 1
ATOM 637 C C . LEU A 1 88 ? -6.584 -2.711 -15.662 1.00 84.75 88 LEU A C 1
ATOM 639 O O . LEU A 1 88 ? -6.787 -2.914 -14.467 1.00 84.75 88 LEU A O 1
ATOM 643 N N . ALA A 1 89 ? -5.358 -2.617 -16.169 1.00 84.88 89 ALA A N 1
ATOM 644 C CA . ALA A 1 89 ? -4.153 -2.768 -15.371 1.00 84.88 89 ALA A CA 1
ATOM 645 C C . ALA A 1 89 ? -3.176 -1.630 -15.664 1.00 84.88 89 ALA A C 1
ATOM 647 O O . ALA A 1 89 ? -2.926 -1.282 -16.817 1.00 84.88 89 ALA A O 1
ATOM 648 N N . ALA A 1 90 ? -2.578 -1.071 -14.611 1.00 87.88 90 ALA A N 1
ATOM 649 C CA . ALA A 1 90 ? -1.503 -0.098 -14.755 1.00 87.88 90 ALA A CA 1
ATOM 650 C C . ALA A 1 90 ? -0.262 -0.736 -15.399 1.00 87.88 90 ALA A C 1
ATOM 652 O O . ALA A 1 90 ? 0.035 -1.919 -15.184 1.00 87.88 90 ALA A O 1
ATOM 653 N N . ARG A 1 91 ? 0.502 0.076 -16.139 1.00 88.88 91 ARG A N 1
ATOM 654 C CA . ARG A 1 91 ? 1.791 -0.330 -16.708 1.00 88.88 91 ARG A CA 1
ATOM 655 C C . ARG A 1 91 ? 2.727 -0.846 -15.596 1.00 88.88 91 ARG A C 1
ATOM 657 O O . ARG A 1 91 ? 2.760 -0.253 -14.513 1.00 88.88 91 ARG A O 1
ATOM 664 N N . PRO A 1 92 ? 3.517 -1.910 -15.831 1.00 84.75 92 PRO A N 1
ATOM 665 C CA . PRO A 1 92 ? 4.472 -2.404 -14.843 1.00 84.75 92 PRO A CA 1
ATOM 666 C C . PRO A 1 92 ? 5.445 -1.310 -14.382 1.00 84.75 92 PRO A C 1
ATOM 668 O O . PRO A 1 92 ? 5.982 -0.563 -15.197 1.00 84.75 92 PRO A O 1
ATOM 671 N N . GLY A 1 93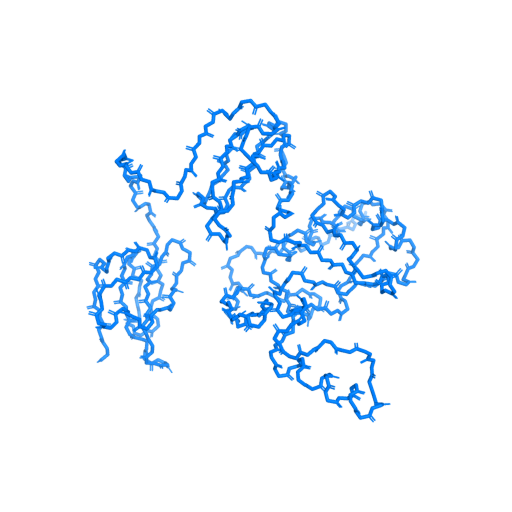 ? 5.635 -1.208 -13.068 1.00 80.81 93 GLY A N 1
ATOM 672 C CA . GLY A 1 93 ? 6.383 -0.146 -12.387 1.00 80.81 93 GLY A CA 1
ATOM 673 C C . GLY A 1 93 ? 5.511 1.004 -11.861 1.00 80.81 93 GLY A C 1
ATOM 674 O O . GLY A 1 93 ? 5.988 1.790 -11.046 1.00 80.81 93 GLY A O 1
ATOM 675 N N . TYR A 1 94 ? 4.246 1.094 -12.287 1.00 86.75 94 TYR A N 1
ATOM 676 C CA . TYR A 1 94 ? 3.336 2.205 -11.964 1.00 86.75 94 TYR A CA 1
ATOM 677 C C . TYR A 1 94 ? 2.081 1.770 -11.196 1.00 86.75 94 TYR A C 1
ATOM 679 O O . TYR A 1 94 ? 1.230 2.596 -10.889 1.00 86.75 94 TYR A O 1
ATOM 687 N N . SER A 1 95 ? 1.940 0.482 -10.881 1.00 90.50 95 SER A N 1
ATOM 688 C CA . SER A 1 95 ? 0.820 -0.010 -10.075 1.00 90.50 95 SER A CA 1
ATOM 689 C C . SER A 1 95 ? 1.043 0.276 -8.592 1.00 90.50 95 SER A C 1
ATOM 691 O O . SER A 1 95 ? 2.085 -0.089 -8.046 1.00 90.50 95 SER A O 1
ATOM 693 N N . ASN A 1 96 ? 0.039 0.824 -7.904 1.00 89.00 96 ASN A N 1
ATOM 694 C CA . ASN A 1 96 ? 0.128 1.107 -6.467 1.00 89.00 96 ASN A CA 1
ATOM 695 C C . ASN A 1 96 ? 0.303 -0.166 -5.624 1.00 89.00 96 ASN A C 1
ATOM 697 O O . ASN A 1 96 ? 0.932 -0.122 -4.567 1.00 89.00 96 ASN A O 1
ATOM 701 N N . HIS A 1 97 ? -0.110 -1.335 -6.121 1.00 94.81 97 HIS A N 1
ATOM 702 C CA . HIS A 1 97 ? 0.202 -2.612 -5.466 1.00 94.81 97 HIS A CA 1
ATOM 703 C C . HIS A 1 97 ? 1.690 -2.949 -5.485 1.00 94.81 97 HIS A C 1
ATOM 705 O O . HIS A 1 97 ? 2.165 -3.634 -4.584 1.00 94.81 97 HIS A O 1
ATOM 711 N N . GLN A 1 98 ? 2.444 -2.470 -6.477 1.00 91.75 98 GLN A N 1
ATOM 712 C CA . GLN A 1 98 ? 3.892 -2.661 -6.494 1.00 91.75 98 GLN A CA 1
ATOM 713 C C . GLN A 1 98 ? 4.591 -1.775 -5.464 1.00 91.75 98 GLN A C 1
ATOM 715 O O . GLN A 1 98 ? 5.700 -2.096 -5.059 1.00 91.75 98 GLN A O 1
ATOM 720 N N . SER A 1 99 ? 3.965 -0.700 -4.983 1.00 84.12 99 SER A N 1
ATOM 721 C CA . SER A 1 99 ? 4.539 0.099 -3.892 1.00 84.12 99 SER A CA 1
ATOM 722 C C . SER A 1 99 ? 4.421 -0.598 -2.531 1.00 84.12 99 SER A C 1
ATOM 724 O O . SER A 1 99 ? 5.125 -0.243 -1.590 1.00 84.12 99 SER A O 1
ATOM 726 N N . GLY A 1 100 ? 3.525 -1.590 -2.421 1.00 87.94 100 GLY A N 1
ATOM 727 C CA . GLY A 1 100 ? 3.156 -2.221 -1.155 1.00 87.94 100 GLY A CA 1
ATOM 728 C C . GLY A 1 100 ? 2.130 -1.431 -0.330 1.00 87.94 100 GLY A C 1
ATOM 729 O O . GLY A 1 100 ? 1.727 -1.874 0.746 1.00 87.94 100 GLY A O 1
ATOM 730 N N . LEU A 1 101 ? 1.678 -0.281 -0.834 1.00 85.62 101 LEU A N 1
ATOM 731 C CA . LEU A 1 101 ? 0.745 0.609 -0.144 1.00 85.62 101 LEU A CA 1
ATOM 732 C C . LEU A 1 101 ? -0.726 0.357 -0.500 1.00 85.62 101 LEU A C 1
ATOM 734 O O . LEU A 1 101 ? -1.593 0.942 0.139 1.00 85.62 101 LEU A O 1
ATOM 738 N N . ALA A 1 102 ? -1.023 -0.493 -1.486 1.00 94.12 102 ALA A N 1
ATOM 739 C CA . ALA A 1 102 ? -2.389 -0.793 -1.913 1.00 94.12 102 ALA A CA 1
ATOM 740 C C . ALA A 1 102 ? -2.854 -2.189 -1.478 1.00 94.12 102 ALA A C 1
ATOM 742 O O . ALA A 1 102 ? -2.094 -3.161 -1.550 1.00 94.12 102 ALA A O 1
ATOM 743 N N . LEU A 1 103 ? -4.122 -2.273 -1.082 1.00 97.00 103 LEU A N 1
ATOM 744 C CA . LEU A 1 103 ? -4.852 -3.501 -0.794 1.00 97.00 103 LEU A CA 1
ATOM 745 C C . LEU A 1 103 ? -6.175 -3.497 -1.565 1.00 97.00 103 LEU A C 1
ATOM 747 O O . LEU A 1 103 ? -6.926 -2.525 -1.496 1.00 97.00 103 LEU A O 1
ATOM 751 N N . ASP A 1 104 ? -6.496 -4.619 -2.207 1.00 97.44 104 ASP A N 1
ATOM 752 C CA . ASP A 1 104 ? -7.868 -4.900 -2.623 1.00 97.44 104 ASP A CA 1
ATOM 753 C C . ASP A 1 104 ? -8.547 -5.713 -1.521 1.00 97.44 104 ASP A C 1
ATOM 755 O O . ASP A 1 104 ? -8.057 -6.777 -1.126 1.00 97.44 104 ASP A O 1
ATOM 759 N N . LEU A 1 105 ? -9.671 -5.211 -1.018 1.00 98.25 105 LEU A N 1
ATOM 760 C CA . LEU A 1 105 ? -10.403 -5.777 0.115 1.00 98.25 105 LEU A CA 1
ATOM 761 C C . LEU A 1 105 ? -11.767 -6.320 -0.320 1.00 98.25 105 LEU A C 1
ATOM 763 O O . LEU A 1 105 ? -12.338 -5.890 -1.323 1.00 98.25 105 LEU A O 1
ATOM 767 N N . ASN A 1 106 ? -12.335 -7.224 0.478 1.00 97.69 106 ASN A N 1
ATOM 768 C CA . ASN A 1 106 ? -13.626 -7.887 0.244 1.00 97.69 106 ASN A CA 1
ATOM 769 C C . ASN A 1 106 ? -14.865 -6.969 0.395 1.00 97.69 106 ASN A C 1
ATOM 771 O O . ASN A 1 106 ? -15.883 -7.371 0.954 1.00 97.69 106 ASN A O 1
ATOM 775 N N . THR A 1 107 ? -14.806 -5.732 -0.098 1.00 97.19 107 THR A N 1
ATOM 776 C CA . THR A 1 107 ? -15.825 -4.685 0.115 1.00 97.19 107 THR A CA 1
ATOM 777 C C . THR A 1 107 ? -17.215 -4.996 -0.435 1.00 97.19 107 THR A C 1
ATOM 779 O O . THR A 1 107 ? -18.180 -4.391 0.022 1.00 97.19 107 THR A O 1
ATOM 782 N N . SER A 1 108 ? -17.341 -5.963 -1.347 1.00 96.44 108 SER A N 1
ATOM 783 C CA . SER A 1 108 ? -18.635 -6.501 -1.788 1.00 96.44 108 SER A CA 1
ATOM 784 C C . SER A 1 108 ? -19.371 -7.288 -0.696 1.00 96.44 108 SER A C 1
ATOM 786 O O . SER A 1 108 ? -20.578 -7.493 -0.799 1.00 96.44 108 SER A O 1
ATOM 788 N N . SER A 1 109 ? -18.670 -7.724 0.356 1.00 96.94 109 SER A N 1
ATOM 789 C CA . SER A 1 109 ? -19.275 -8.405 1.503 1.00 96.94 109 SER A CA 1
ATOM 790 C C . SER A 1 109 ? -20.115 -7.430 2.331 1.00 96.94 109 SER A C 1
ATOM 792 O O . SER A 1 109 ? -19.763 -6.257 2.493 1.00 96.94 109 SER A O 1
ATOM 794 N N . ALA A 1 110 ? -21.215 -7.929 2.899 1.00 94.94 110 ALA A N 1
ATOM 795 C CA . ALA A 1 110 ? -22.164 -7.122 3.660 1.00 94.94 110 ALA A CA 1
ATOM 796 C C . ALA A 1 110 ? -21.472 -6.287 4.757 1.00 94.94 110 ALA A C 1
ATOM 798 O O . ALA A 1 110 ? -20.699 -6.797 5.566 1.00 94.94 110 ALA A O 1
ATOM 799 N N . GLY A 1 111 ? -21.740 -4.979 4.766 1.00 95.75 111 GLY A N 1
ATOM 800 C CA . GLY A 1 111 ? -21.234 -4.038 5.771 1.00 95.75 111 GLY A CA 1
ATOM 801 C C . GLY A 1 111 ? -19.777 -3.589 5.604 1.00 95.75 111 GLY A C 1
ATOM 802 O O . GLY A 1 111 ? -19.430 -2.530 6.130 1.00 95.75 111 GLY A O 1
ATOM 803 N N . VAL A 1 112 ? -18.941 -4.306 4.840 1.00 97.94 112 VAL A N 1
ATOM 804 C CA . VAL A 1 112 ? -17.502 -4.002 4.716 1.00 97.94 112 VAL A CA 1
ATOM 805 C C . VAL A 1 112 ? -17.271 -2.642 4.068 1.00 97.94 112 VAL A C 1
ATOM 807 O O . VAL A 1 112 ? -16.584 -1.807 4.654 1.00 97.94 112 VAL A O 1
ATOM 810 N N . TYR A 1 113 ? -17.874 -2.381 2.902 1.00 97.12 113 TYR A N 1
ATOM 811 C CA . TYR A 1 113 ? -17.727 -1.086 2.229 1.00 97.12 113 TYR A CA 1
ATOM 812 C C . TYR A 1 113 ? -18.162 0.080 3.129 1.00 97.12 113 TYR A C 1
ATOM 814 O O . TYR A 1 113 ? -17.396 1.014 3.350 1.00 97.12 113 TYR A O 1
ATOM 822 N N . ASN A 1 114 ? -19.355 -0.010 3.728 1.00 97.56 114 ASN A N 1
ATOM 823 C CA . ASN A 1 114 ? -19.900 1.046 4.586 1.00 97.56 114 ASN A CA 1
ATOM 824 C C . ASN A 1 114 ? -19.025 1.317 5.816 1.00 97.56 114 ASN A C 1
ATOM 826 O O . ASN A 1 114 ? -18.848 2.474 6.205 1.00 97.56 114 ASN A O 1
ATOM 830 N N . TRP A 1 115 ? -18.471 0.268 6.431 1.00 97.19 115 TRP A N 1
ATOM 831 C CA . TRP A 1 115 ? -17.554 0.421 7.556 1.00 97.19 115 TRP A CA 1
ATOM 832 C C . TRP A 1 115 ? -16.245 1.079 7.113 1.00 97.19 115 TRP A C 1
ATOM 834 O O . TRP A 1 115 ? -15.802 2.039 7.746 1.00 97.19 115 TRP A O 1
ATOM 844 N N . MET A 1 116 ? -15.668 0.623 5.996 1.00 95.88 116 MET A N 1
ATOM 845 C CA . MET A 1 116 ? -14.435 1.178 5.433 1.00 95.88 116 MET A CA 1
ATOM 846 C C . MET A 1 116 ? -14.590 2.663 5.099 1.00 95.88 116 MET A C 1
ATOM 848 O O . MET A 1 116 ? -13.790 3.477 5.555 1.00 95.88 116 MET A O 1
ATOM 852 N N . SER A 1 117 ? -15.663 3.053 4.404 1.00 92.69 117 SER A N 1
ATOM 853 C CA . SER A 1 117 ? -15.935 4.453 4.047 1.00 92.69 117 SER A CA 1
ATOM 854 C C . SE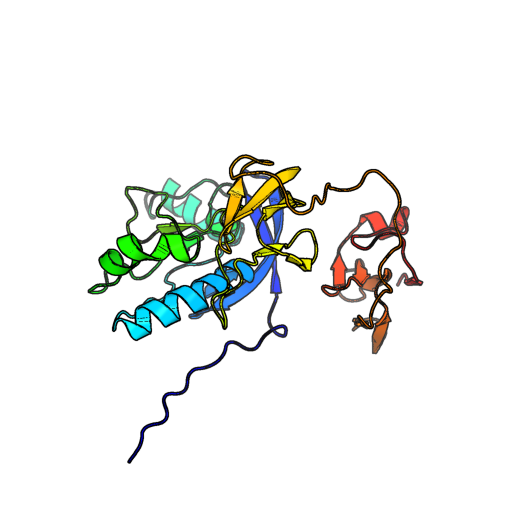R A 1 117 ? -15.998 5.398 5.249 1.00 92.69 117 SER A C 1
ATOM 856 O O . SER A 1 117 ? -15.679 6.575 5.105 1.00 92.69 117 SER A O 1
ATOM 858 N N . ARG A 1 118 ? -16.386 4.904 6.430 1.00 89.25 118 ARG A N 1
ATOM 859 C CA . ARG A 1 118 ? -16.506 5.714 7.655 1.00 89.25 118 ARG A CA 1
ATOM 860 C C . ARG A 1 118 ? -15.251 5.695 8.529 1.00 89.25 118 ARG A C 1
ATOM 862 O O . ARG A 1 118 ? -15.028 6.646 9.275 1.00 89.25 118 ARG A O 1
ATOM 869 N N . ASN A 1 119 ? -14.458 4.622 8.473 1.00 83.12 119 ASN A N 1
ATOM 870 C CA . ASN A 1 119 ? -13.425 4.352 9.481 1.00 83.12 119 ASN A CA 1
ATOM 871 C C . ASN A 1 119 ? -12.007 4.194 8.921 1.00 83.12 119 ASN A C 1
ATOM 873 O O . ASN A 1 119 ? -11.053 4.444 9.653 1.00 83.12 119 ASN A O 1
ATOM 877 N N . ALA A 1 120 ? -11.839 3.810 7.653 1.00 81.44 120 ALA A N 1
ATOM 878 C CA . ALA A 1 120 ? -10.538 3.430 7.092 1.00 81.44 120 ALA A CA 1
ATOM 879 C C . ALA A 1 120 ? -9.483 4.547 7.186 1.00 81.44 120 ALA A C 1
ATOM 881 O O . ALA A 1 120 ? -8.313 4.278 7.470 1.00 81.44 120 ALA A O 1
ATOM 882 N N . SER A 1 121 ? -9.908 5.807 7.049 1.00 78.06 121 SER A N 1
ATOM 883 C CA . SER A 1 121 ? -9.029 6.980 7.140 1.00 78.06 121 SER A CA 1
ATOM 884 C C . SER A 1 121 ? -8.343 7.121 8.499 1.00 78.06 121 SER A C 1
ATOM 886 O O . SER A 1 121 ? -7.214 7.608 8.551 1.00 78.06 121 SER A O 1
ATOM 888 N N . ARG A 1 122 ? -8.964 6.629 9.582 1.00 76.44 122 ARG A N 1
ATOM 889 C CA . ARG A 1 122 ? -8.383 6.609 10.939 1.00 76.44 122 ARG A CA 1
ATOM 890 C C . ARG A 1 122 ? -7.148 5.708 11.030 1.00 76.44 122 ARG A C 1
ATOM 892 O O . ARG A 1 122 ? -6.289 5.933 11.872 1.00 76.44 122 ARG A O 1
ATOM 899 N N . TYR A 1 123 ? -7.047 4.726 10.136 1.00 71.31 123 TYR A N 1
ATOM 900 C CA . TYR A 1 123 ? -5.935 3.776 10.035 1.00 71.31 123 TYR A CA 1
ATOM 901 C C . TYR A 1 123 ? -4.988 4.105 8.870 1.00 71.31 123 TYR A C 1
ATOM 903 O O . TYR A 1 123 ? -4.114 3.312 8.517 1.00 71.31 123 TYR A O 1
ATOM 911 N N . GLY A 1 124 ? -5.167 5.277 8.253 1.00 71.19 124 GLY A N 1
ATOM 912 C CA . GLY A 1 124 ? -4.370 5.747 7.125 1.00 71.19 124 GLY A CA 1
ATOM 913 C C . GLY A 1 124 ? -4.834 5.248 5.757 1.00 71.19 124 GLY A C 1
ATOM 914 O O . GLY A 1 124 ? -4.248 5.650 4.758 1.00 71.19 124 GLY A O 1
ATOM 915 N N . PHE A 1 125 ? -5.878 4.421 5.674 1.00 83.44 125 PHE A N 1
ATOM 916 C CA . PHE A 1 125 ? -6.374 3.910 4.396 1.00 83.44 125 PHE A CA 1
ATOM 917 C C . PHE A 1 125 ? -7.348 4.888 3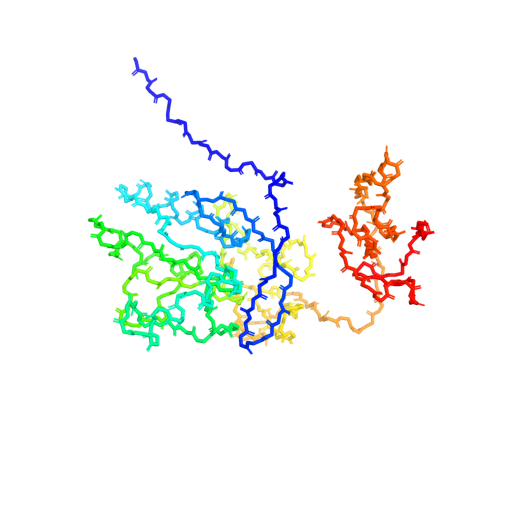.734 1.00 83.44 125 PHE A C 1
ATOM 919 O O . PHE A 1 125 ? -8.213 5.480 4.382 1.00 83.44 125 PHE A O 1
ATOM 926 N N . ARG A 1 126 ? -7.229 5.048 2.418 1.00 86.25 126 ARG A N 1
ATOM 927 C CA . ARG A 1 126 ? -8.064 5.921 1.590 1.00 86.25 126 ARG A CA 1
ATOM 928 C C . ARG A 1 126 ? -8.470 5.191 0.321 1.00 86.25 126 ARG A C 1
ATOM 930 O O . ARG A 1 126 ? -7.683 4.442 -0.247 1.00 86.25 126 ARG A O 1
ATOM 937 N N . ARG A 1 127 ? -9.685 5.460 -0.147 1.00 89.81 127 ARG A N 1
ATOM 938 C CA . ARG A 1 127 ? -10.147 5.000 -1.455 1.00 89.81 127 ARG A CA 1
ATOM 939 C C . ARG A 1 127 ? -9.716 6.012 -2.508 1.00 89.81 127 ARG A C 1
ATOM 941 O O . ARG A 1 127 ? -10.239 7.122 -2.551 1.00 89.81 127 ARG A O 1
ATOM 948 N N . THR A 1 128 ? -8.730 5.643 -3.304 1.00 82.44 128 THR A N 1
ATOM 949 C CA . THR A 1 128 ? -8.057 6.517 -4.280 1.00 82.44 128 THR A CA 1
ATOM 950 C C . THR A 1 128 ? -8.579 6.330 -5.699 1.00 82.44 128 THR A C 1
ATOM 952 O O . THR A 1 128 ? -8.426 7.229 -6.519 1.00 82.44 128 THR A O 1
ATOM 955 N N . VAL A 1 129 ? -9.237 5.200 -5.979 1.00 82.81 129 VAL A N 1
ATOM 956 C CA . VAL A 1 129 ? -9.764 4.856 -7.304 1.00 82.81 129 VAL A CA 1
ATOM 957 C C . VAL A 1 129 ? -11.299 4.821 -7.252 1.00 82.81 129 VAL A C 1
ATOM 959 O O . VAL A 1 129 ? -11.881 3.862 -6.740 1.00 82.81 129 VAL A O 1
ATOM 962 N N . PRO A 1 130 ? -12.003 5.860 -7.753 1.00 84.75 130 PRO A N 1
ATOM 963 C CA . PRO A 1 130 ? -13.458 5.967 -7.645 1.00 84.75 130 PRO A CA 1
ATOM 964 C C . PRO A 1 130 ? -14.252 4.810 -8.259 1.00 84.75 130 PRO A C 1
ATOM 966 O O . PRO A 1 130 ? -15.305 4.465 -7.720 1.00 84.75 130 PRO A O 1
ATOM 969 N N . SER A 1 131 ? -13.749 4.192 -9.327 1.00 85.69 131 SER A N 1
ATOM 970 C CA . SER A 1 131 ? -14.373 3.046 -10.001 1.00 85.69 131 SER A CA 1
ATOM 971 C C . SER A 1 131 ? -14.153 1.707 -9.292 1.00 85.69 131 SER A C 1
ATOM 973 O O . SER A 1 131 ? -14.814 0.731 -9.629 1.00 85.69 131 SER A O 1
ATOM 975 N N . GLU A 1 132 ? -13.251 1.645 -8.310 1.00 90.25 132 GLU A N 1
ATOM 976 C CA . GLU A 1 132 ? -12.851 0.404 -7.646 1.00 90.25 132 GLU A CA 1
ATOM 977 C C . GLU A 1 132 ? -13.195 0.483 -6.150 1.00 90.25 132 GLU A C 1
ATOM 979 O O . GLU A 1 132 ? -12.382 0.920 -5.333 1.00 90.25 132 GLU A O 1
ATOM 984 N N . PRO A 1 133 ? -14.420 0.102 -5.738 1.00 93.94 133 PRO A N 1
ATOM 985 C CA . PRO A 1 133 ? -14.823 0.149 -4.330 1.00 93.94 133 PRO A CA 1
ATOM 986 C C . PRO A 1 133 ? -13.963 -0.747 -3.423 1.00 93.94 133 PRO A C 1
ATOM 988 O O . PRO A 1 133 ? -13.855 -0.485 -2.224 1.00 93.94 133 PRO A O 1
ATOM 991 N N . TRP A 1 134 ? -13.324 -1.770 -3.996 1.00 95.88 134 TRP A N 1
ATOM 992 C CA . TRP A 1 134 ? -12.414 -2.681 -3.308 1.00 95.88 134 TRP A CA 1
ATOM 993 C C . TRP A 1 134 ? -11.001 -2.139 -3.120 1.00 95.88 134 TRP A C 1
ATOM 995 O O . TRP A 1 134 ? -10.296 -2.702 -2.289 1.00 95.88 134 TRP A O 1
ATOM 1005 N N . HIS A 1 135 ? -10.589 -1.089 -3.836 1.00 95.94 135 HIS A N 1
ATOM 1006 C CA . HIS A 1 135 ? -9.205 -0.621 -3.845 1.00 95.94 135 HIS A CA 1
ATOM 1007 C C . HIS A 1 135 ? -8.950 0.438 -2.767 1.00 95.94 135 HIS A C 1
ATOM 1009 O O . HIS A 1 135 ? -9.535 1.527 -2.787 1.00 95.94 135 HIS A O 1
ATOM 1015 N N . TRP A 1 136 ? -8.060 0.125 -1.824 1.00 95.62 136 TRP A N 1
ATOM 1016 C CA . TRP A 1 136 ? -7.710 1.001 -0.707 1.00 95.62 136 TRP A CA 1
ATOM 1017 C C . TRP A 1 136 ? -6.200 1.147 -0.588 1.00 95.62 136 TRP A C 1
ATOM 1019 O O . TRP A 1 136 ? -5.461 0.168 -0.509 1.00 95.62 136 TRP A O 1
ATOM 1029 N N . GLU A 1 137 ? -5.746 2.389 -0.509 1.00 90.00 137 GLU A N 1
ATOM 1030 C CA . GLU A 1 137 ? -4.335 2.731 -0.409 1.00 90.00 137 GLU A CA 1
ATOM 1031 C C . GLU A 1 137 ? -4.005 3.347 0.939 1.00 90.00 137 GLU A C 1
ATOM 1033 O O . GLU A 1 137 ? -4.806 4.079 1.520 1.00 90.00 137 GLU A O 1
ATOM 1038 N N . ARG A 1 138 ? -2.782 3.109 1.402 1.00 81.12 138 ARG A N 1
ATOM 1039 C CA . ARG A 1 138 ? -2.184 3.756 2.564 1.00 81.12 138 ARG A CA 1
ATOM 1040 C C . ARG A 1 138 ? -0.967 4.573 2.119 1.00 81.12 138 ARG A C 1
ATOM 1042 O O . ARG A 1 138 ? 0.144 4.047 2.158 1.00 81.12 138 ARG A O 1
ATOM 1049 N N . PRO A 1 139 ? -1.148 5.824 1.658 1.00 65.25 139 PRO A N 1
ATOM 1050 C CA . PRO A 1 139 ? -0.051 6.668 1.188 1.00 65.25 139 PRO A CA 1
ATOM 1051 C C . PRO A 1 139 ? 1.132 6.720 2.169 1.00 65.25 139 PRO A C 1
ATOM 1053 O O . PRO A 1 139 ? 0.950 6.666 3.381 1.00 65.25 139 PRO A O 1
ATOM 1056 N N . ALA A 1 140 ? 2.361 6.891 1.677 1.00 50.91 140 ALA A N 1
ATOM 1057 C CA . ALA A 1 140 ? 3.557 6.874 2.532 1.00 50.91 140 ALA A CA 1
ATOM 1058 C C . ALA A 1 140 ? 3.510 7.903 3.691 1.00 50.91 140 ALA A C 1
ATOM 1060 O O . ALA A 1 140 ? 4.041 7.628 4.769 1.00 50.91 140 ALA A O 1
ATOM 1061 N N . GLY A 1 141 ? 2.812 9.034 3.499 1.00 40.81 141 GLY A N 1
ATOM 1062 C CA . GLY A 1 141 ? 2.563 10.073 4.510 1.00 40.81 141 GLY A CA 1
ATOM 1063 C C . GLY A 1 141 ? 1.340 9.851 5.417 1.00 40.81 141 GLY A C 1
ATOM 1064 O O . GLY A 1 141 ? 1.095 10.656 6.309 1.00 40.81 141 GLY A O 1
ATOM 1065 N N . SER A 1 142 ? 0.558 8.779 5.239 1.00 40.91 142 SER A N 1
ATOM 1066 C CA . SER A 1 142 ? -0.645 8.479 6.035 1.00 40.91 142 SER A CA 1
ATOM 1067 C C . SER A 1 142 ? -0.361 7.558 7.231 1.00 40.91 142 SER A C 1
ATOM 1069 O O . SER A 1 142 ? -1.178 6.693 7.558 1.00 40.91 142 SER A O 1
ATOM 1071 N N . GLN A 1 143 ? 0.799 7.709 7.879 1.00 47.53 143 GLN A N 1
ATOM 1072 C CA . GLN A 1 143 ? 1.181 6.962 9.086 1.00 47.53 143 GLN A CA 1
ATOM 1073 C C . GLN A 1 143 ? 0.331 7.425 10.294 1.00 47.53 143 GLN A C 1
ATOM 1075 O O . GLN A 1 143 ? 0.817 8.118 11.181 1.00 47.53 143 GLN A O 1
ATOM 1080 N N . GLY A 1 144 ? -0.968 7.103 10.280 1.00 36.50 144 GLY A N 1
ATOM 1081 C CA . GLY A 1 144 ? -1.923 7.333 11.370 1.00 36.50 144 GLY A CA 1
ATOM 1082 C C . GLY A 1 144 ? -1.760 6.340 12.529 1.00 36.50 144 GLY A C 1
ATOM 1083 O O . GLY A 1 144 ? -1.094 5.314 12.386 1.00 36.50 144 GLY A O 1
ATOM 1084 N N . SER A 1 145 ? -2.353 6.691 13.675 1.00 34.53 145 SER A N 1
ATOM 1085 C CA . SER A 1 145 ? -2.074 6.194 15.032 1.00 34.53 145 SER A CA 1
ATOM 1086 C C . SER A 1 145 ? -1.945 4.676 15.214 1.00 34.53 145 SER A C 1
ATOM 1088 O O . SER A 1 145 ? -2.794 3.893 14.789 1.00 34.53 145 SER A O 1
ATOM 1090 N N . PHE A 1 146 ? -0.942 4.275 16.002 1.00 34.72 146 PHE A N 1
ATOM 1091 C CA . PHE A 1 146 ? -0.954 3.016 16.747 1.00 34.72 146 PHE A CA 1
ATOM 1092 C C . PHE A 1 146 ? -1.873 3.233 17.962 1.00 34.72 146 PHE A C 1
ATOM 1094 O O . PHE A 1 146 ? -1.535 4.002 18.857 1.00 34.72 146 PHE A O 1
ATOM 1101 N N . SER A 1 147 ? -3.070 2.641 17.980 1.00 38.41 147 SER A N 1
ATOM 1102 C CA . SER A 1 147 ? -3.950 2.700 19.155 1.00 38.41 147 SER A CA 1
ATOM 1103 C C . SER A 1 147 ? -3.813 1.399 19.936 1.00 38.41 147 SER A C 1
ATOM 1105 O O . SER A 1 147 ? -4.464 0.400 19.640 1.00 38.41 147 SER A O 1
ATOM 1107 N N . GLY A 1 148 ? -2.900 1.424 20.902 1.00 35.12 148 GLY A N 1
ATOM 1108 C CA . GLY A 1 148 ? -2.673 0.372 21.882 1.00 35.12 148 GLY A CA 1
ATOM 1109 C C . GLY A 1 148 ? -2.237 0.993 23.206 1.00 35.12 148 GLY A C 1
ATOM 1110 O O . GLY A 1 148 ? -1.081 0.865 23.578 1.00 35.12 148 GLY A O 1
ATOM 1111 N N . GLY A 1 149 ? -3.161 1.683 23.887 1.00 32.06 149 GLY A N 1
ATOM 1112 C CA . GLY A 1 149 ? -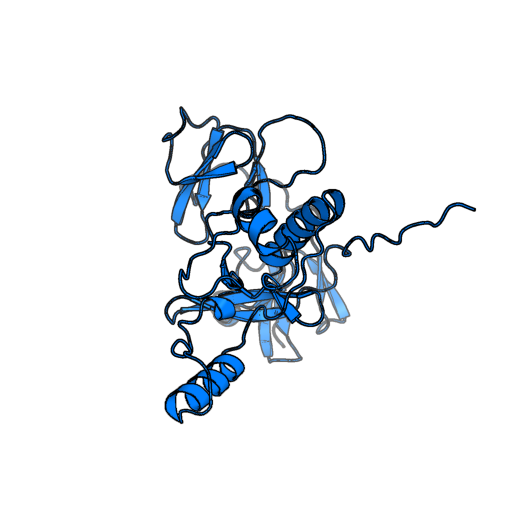3.025 2.068 25.299 1.00 32.06 149 GLY A CA 1
ATOM 1113 C C . GLY A 1 149 ? -2.605 3.519 25.587 1.00 32.06 149 GLY A C 1
ATOM 1114 O O . GLY A 1 149 ? -1.476 3.919 25.346 1.00 32.06 149 GLY A O 1
ATOM 1115 N N . THR A 1 150 ? -3.530 4.272 26.198 1.00 32.16 150 THR A N 1
ATOM 1116 C CA . THR A 1 150 ? -3.349 5.510 26.997 1.00 32.16 150 THR A CA 1
ATOM 1117 C C . THR A 1 150 ? -2.834 6.800 26.312 1.00 32.16 150 THR A C 1
ATOM 1119 O O . THR A 1 150 ? -1.646 7.094 26.239 1.00 32.16 150 THR A O 1
ATOM 1122 N N . SER A 1 151 ? -3.793 7.628 25.872 1.00 44.88 151 SER A N 1
ATOM 1123 C CA . SER A 1 151 ? -3.907 9.078 26.162 1.00 44.88 151 SER A CA 1
ATOM 1124 C C . SER A 1 151 ? -2.641 9.960 26.231 1.00 44.88 151 SER A C 1
ATOM 1126 O O . SER A 1 151 ? -2.399 10.589 27.260 1.00 44.88 151 SER A O 1
ATOM 1128 N N . SER A 1 152 ? -1.866 10.105 25.149 1.00 55.59 152 SER A N 1
ATOM 1129 C CA . SER A 1 152 ? -0.805 11.140 25.131 1.00 55.59 152 SER A CA 1
ATOM 1130 C C . SER A 1 152 ? -0.489 11.819 23.787 1.00 55.59 152 SER A C 1
ATOM 1132 O O . SER A 1 152 ? 0.499 12.542 23.703 1.00 55.59 152 SER A O 1
ATOM 1134 N N . GLY A 1 153 ? -1.292 11.638 22.728 1.00 62.41 153 GLY A N 1
ATOM 1135 C CA . GLY A 1 153 ? -1.116 12.403 21.475 1.00 62.41 153 GLY A CA 1
ATOM 1136 C C . GLY A 1 153 ? 0.215 12.164 20.733 1.00 62.41 153 GLY A C 1
ATOM 1137 O O . GLY A 1 153 ? 0.577 12.946 19.855 1.00 62.41 153 GLY A O 1
ATOM 1138 N N . ARG A 1 154 ? 0.945 11.093 21.075 1.00 71.44 154 ARG A N 1
ATOM 1139 C CA . ARG A 1 154 ? 2.279 10.740 20.554 1.00 71.44 154 ARG A CA 1
ATOM 1140 C C . ARG A 1 154 ? 2.208 10.077 19.178 1.00 71.44 154 ARG A C 1
ATOM 1142 O O . ARG A 1 154 ? 1.262 9.351 18.885 1.00 71.44 154 ARG A O 1
ATOM 1149 N N . CYS A 1 155 ? 3.241 10.265 18.357 1.00 63.94 155 CYS A N 1
ATOM 1150 C CA . CYS A 1 155 ? 3.348 9.652 17.029 1.00 63.94 155 CYS A CA 1
ATOM 1151 C C . CYS A 1 155 ? 4.612 8.804 16.917 1.00 63.94 155 CYS A C 1
ATOM 1153 O O . CYS A 1 155 ? 5.669 9.193 17.398 1.00 63.94 155 CYS A O 1
ATOM 1155 N N . TYR A 1 156 ? 4.563 7.674 16.218 1.00 56.31 156 TYR A N 1
ATOM 1156 C CA . TYR A 1 156 ? 5.780 6.929 15.891 1.00 56.31 156 TYR A CA 1
ATOM 1157 C C . TYR A 1 156 ? 6.478 7.550 14.670 1.00 56.31 156 TYR A C 1
ATOM 1159 O O . TYR A 1 156 ? 5.871 7.663 13.604 1.00 56.31 156 TYR A O 1
ATOM 1167 N N . SER A 1 157 ? 7.747 7.953 14.807 1.00 56.88 157 SER A N 1
ATOM 1168 C CA . SER A 1 157 ? 8.558 8.500 13.712 1.00 56.88 157 SER A CA 1
ATOM 1169 C C . SER A 1 157 ? 9.454 7.421 13.114 1.00 56.88 157 SER A C 1
ATOM 1171 O O . SER A 1 157 ? 10.386 6.936 13.753 1.00 56.88 157 SER A O 1
ATOM 1173 N N . SER A 1 158 ? 9.228 7.077 11.847 1.00 47.19 158 SER A N 1
ATOM 1174 C CA . SER A 1 158 ? 10.083 6.129 11.124 1.00 47.19 158 SER A CA 1
ATOM 1175 C C . SER A 1 158 ? 11.431 6.719 10.692 1.00 47.19 158 SER A C 1
ATOM 1177 O O . SER A 1 158 ? 12.356 5.943 10.439 1.00 47.19 158 SER A O 1
ATOM 1179 N N . THR A 1 159 ? 11.570 8.051 10.642 1.00 51.25 159 THR A N 1
ATOM 1180 C CA . THR A 1 159 ? 12.871 8.732 10.505 1.00 51.25 159 THR A CA 1
ATOM 1181 C C . THR A 1 159 ? 13.721 8.536 11.756 1.00 51.25 159 THR A C 1
ATOM 1183 O O . THR A 1 159 ? 14.914 8.283 11.645 1.00 51.25 159 THR A O 1
ATOM 1186 N N . LEU A 1 160 ? 13.107 8.621 12.939 1.00 51.97 160 LEU A N 1
ATOM 1187 C CA . LEU A 1 160 ? 13.814 8.581 14.225 1.00 51.97 160 LEU A CA 1
ATOM 1188 C C . LEU A 1 160 ? 13.824 7.199 14.882 1.00 51.97 160 LEU A C 1
ATOM 1190 O O . LEU A 1 160 ? 14.493 7.012 15.892 1.00 51.97 160 LEU A O 1
ATOM 1194 N N . GLY A 1 161 ? 13.057 6.247 14.349 1.00 46.22 161 GLY A N 1
ATOM 1195 C CA . GLY A 1 161 ? 12.955 4.885 14.873 1.00 46.22 161 GLY A CA 1
ATOM 1196 C C . GLY A 1 161 ? 12.290 4.779 16.248 1.00 46.22 161 GLY A C 1
ATOM 1197 O O . GLY A 1 161 ? 12.428 3.748 16.899 1.00 46.22 161 GLY A O 1
ATOM 1198 N N . ARG A 1 162 ? 11.577 5.816 16.704 1.00 56.75 162 ARG A N 1
ATOM 1199 C CA . ARG A 1 162 ? 10.980 5.891 18.047 1.00 56.75 162 ARG A CA 1
ATOM 1200 C C . ARG A 1 162 ? 9.674 6.676 18.058 1.00 56.75 162 ARG A C 1
ATOM 1202 O O . ARG A 1 162 ? 9.392 7.445 17.137 1.00 56.75 162 ARG A O 1
ATOM 1209 N N . GLU A 1 163 ? 8.908 6.525 19.133 1.00 60.00 163 GLU A N 1
ATOM 1210 C CA . GLU A 1 163 ? 7.808 7.439 19.431 1.00 60.00 163 GLU A CA 1
ATOM 1211 C C . GLU A 1 163 ? 8.312 8.841 19.758 1.00 60.00 163 GLU A C 1
ATOM 1213 O O . GLU A 1 163 ? 9.317 9.028 20.447 1.00 60.00 163 GLU A O 1
ATOM 1218 N N . VAL A 1 164 ? 7.570 9.830 19.284 1.00 68.94 164 VAL A N 1
ATOM 1219 C CA . VAL A 1 164 ? 7.792 11.245 19.532 1.00 68.94 164 VAL A CA 1
ATOM 1220 C C . VAL A 1 164 ? 6.555 11.876 20.147 1.00 68.94 164 VAL A C 1
ATOM 1222 O O . VAL A 1 164 ? 5.438 11.378 19.996 1.00 68.94 164 VAL A O 1
ATOM 1225 N N . ALA A 1 165 ? 6.776 12.963 20.875 1.00 86.06 165 ALA A N 1
ATOM 1226 C CA . ALA A 1 165 ? 5.713 13.697 21.532 1.00 86.06 165 ALA A CA 1
ATOM 1227 C C . ALA A 1 165 ? 4.781 14.379 20.519 1.00 86.06 165 ALA A C 1
ATOM 1229 O O . ALA A 1 165 ? 5.103 14.545 19.338 1.00 86.06 165 ALA A O 1
ATOM 1230 N N . GLU A 1 166 ? 3.622 14.807 21.011 1.00 83.56 166 GLU A N 1
ATOM 1231 C CA . GLU A 1 166 ? 2.741 15.679 20.249 1.00 83.56 166 GLU A CA 1
ATOM 1232 C C . GLU A 1 166 ? 3.484 16.953 19.813 1.00 83.56 166 GLU A C 1
ATOM 1234 O O . GLU A 1 166 ? 4.376 17.456 20.504 1.00 83.56 166 GLU A O 1
ATOM 1239 N N . LYS A 1 167 ? 3.130 17.466 18.634 1.00 88.56 167 LYS A N 1
ATOM 1240 C CA . LYS A 1 167 ? 3.753 18.610 17.955 1.00 88.56 167 LYS A CA 1
ATOM 1241 C C . LYS A 1 167 ? 5.206 18.408 17.537 1.00 88.56 167 LYS A C 1
ATOM 1243 O O . LYS A 1 167 ? 5.794 19.351 17.012 1.00 88.56 167 LYS A O 1
ATOM 1248 N N . THR A 1 168 ? 5.798 17.222 17.682 1.00 88.56 168 THR A N 1
ATOM 1249 C CA . THR A 1 168 ? 7.136 16.974 17.134 1.00 88.56 168 THR A CA 1
ATOM 1250 C C . THR A 1 168 ? 7.094 17.050 15.607 1.00 88.56 168 THR A C 1
ATOM 1252 O O . THR A 1 168 ? 6.277 16.390 14.968 1.00 88.56 168 THR A O 1
ATOM 1255 N N . CYS A 1 169 ? 7.983 17.846 15.017 1.00 90.06 169 CYS A N 1
ATOM 1256 C CA . CYS A 1 169 ? 8.151 17.973 13.577 1.00 90.06 169 CYS A CA 1
ATOM 1257 C C . CYS A 1 169 ? 9.379 17.192 13.119 1.00 90.06 169 CYS A C 1
ATOM 1259 O O . CYS A 1 169 ? 10.462 17.305 13.695 1.00 90.06 169 CYS A O 1
ATOM 1261 N N . VAL A 1 170 ? 9.220 16.400 12.071 1.00 80.75 170 VAL A N 1
ATOM 1262 C CA . VAL A 1 170 ? 10.254 15.505 11.561 1.00 80.75 170 VAL A CA 1
ATOM 1263 C C . VAL A 1 170 ? 10.318 15.650 10.056 1.00 80.75 170 VAL A C 1
ATOM 1265 O O . VAL A 1 170 ? 9.292 15.620 9.379 1.00 80.75 170 VAL A O 1
ATOM 1268 N N . GLU A 1 171 ? 11.529 15.783 9.536 1.00 73.25 171 GLU A N 1
ATOM 1269 C CA . GLU A 1 171 ? 11.773 15.658 8.110 1.00 73.25 171 GLU A CA 1
ATOM 1270 C C . GLU A 1 171 ? 11.824 14.168 7.750 1.00 73.25 171 GLU A C 1
ATOM 1272 O O . GLU A 1 171 ? 12.556 13.362 8.336 1.00 73.25 171 GLU A O 1
ATOM 1277 N N . SER A 1 172 ? 10.948 13.755 6.846 1.00 58.12 172 SER A N 1
ATOM 1278 C CA . SER A 1 172 ? 10.772 12.353 6.495 1.00 58.12 172 SER A CA 1
ATOM 1279 C C . SER A 1 172 ? 11.938 11.868 5.640 1.00 58.12 172 SER A C 1
ATOM 1281 O O . SER A 1 172 ? 12.207 12.398 4.568 1.00 58.12 172 SER A O 1
ATOM 1283 N N . ARG A 1 173 ? 12.598 10.785 6.067 1.00 51.59 173 ARG A N 1
ATOM 1284 C CA . ARG A 1 173 ? 13.681 10.143 5.296 1.00 51.59 173 ARG A CA 1
ATOM 1285 C C . ARG A 1 173 ? 13.227 9.490 3.980 1.00 51.59 173 ARG A C 1
ATOM 1287 O O . ARG A 1 173 ? 14.064 8.922 3.287 1.00 51.59 173 ARG A O 1
ATOM 1294 N N . LEU A 1 174 ? 11.922 9.474 3.689 1.00 43.47 174 LEU A N 1
ATOM 1295 C CA . LEU A 1 174 ? 11.344 8.833 2.499 1.00 43.47 174 LEU A CA 1
ATOM 1296 C C . LEU A 1 174 ? 11.152 9.804 1.329 1.00 43.47 174 LEU A C 1
ATOM 1298 O O . LEU A 1 174 ? 11.253 9.389 0.180 1.00 43.47 174 LEU A O 1
ATOM 1302 N N . ASP A 1 175 ? 10.851 11.065 1.623 1.00 45.66 175 ASP A N 1
ATOM 1303 C CA . ASP A 1 175 ? 10.469 12.086 0.638 1.00 45.66 175 ASP A CA 1
ATOM 1304 C C . ASP A 1 175 ? 11.071 13.470 0.939 1.00 45.66 175 ASP A C 1
ATOM 1306 O O . ASP A 1 175 ? 10.785 14.426 0.221 1.00 45.66 175 ASP A O 1
ATOM 1310 N N . SER A 1 176 ? 11.887 13.590 1.993 1.00 57.25 176 SER A N 1
ATOM 1311 C CA . SER A 1 176 ? 12.486 14.845 2.467 1.00 57.25 176 SER A CA 1
ATOM 1312 C C . SER A 1 176 ? 11.461 15.942 2.791 1.00 57.25 176 SER A C 1
ATOM 1314 O O . SER A 1 176 ? 11.814 17.112 2.914 1.00 57.25 176 SER A O 1
ATOM 1316 N N . ALA A 1 177 ? 10.182 15.587 2.956 1.00 60.09 177 ALA A N 1
ATOM 1317 C CA . ALA A 1 177 ? 9.141 16.530 3.332 1.00 60.09 177 ALA A CA 1
ATOM 1318 C C . ALA A 1 177 ? 9.010 16.619 4.856 1.00 60.09 177 ALA A C 1
ATOM 1320 O O . ALA A 1 177 ? 9.271 15.667 5.596 1.00 60.09 177 ALA A O 1
ATOM 1321 N N . TRP A 1 178 ? 8.571 17.778 5.341 1.00 76.75 178 TRP A N 1
ATOM 1322 C CA . TRP A 1 178 ? 8.278 17.964 6.756 1.00 76.75 178 TRP A CA 1
ATOM 1323 C C . TRP A 1 178 ? 6.911 17.411 7.119 1.00 76.75 178 TRP A C 1
ATOM 1325 O O . TRP A 1 178 ? 5.926 17.655 6.420 1.00 76.75 178 TRP A O 1
ATOM 1335 N N . TYR A 1 179 ? 6.860 16.746 8.267 1.00 73.38 179 TYR A N 1
ATOM 1336 C CA . TYR A 1 179 ? 5.629 16.282 8.879 1.00 73.38 179 TYR A CA 1
ATOM 1337 C C . TYR A 1 179 ? 5.585 16.681 10.350 1.00 73.38 179 TYR A C 1
ATOM 1339 O O . TYR A 1 179 ? 6.606 16.663 11.037 1.00 73.38 179 TYR A O 1
ATOM 1347 N N . GLN A 1 180 ? 4.398 17.016 10.843 1.00 83.31 180 GLN A N 1
ATOM 1348 C CA . GLN A 1 180 ? 4.133 17.379 12.229 1.00 83.31 180 GLN A CA 1
ATOM 1349 C C . GLN A 1 180 ? 3.210 16.354 12.889 1.00 83.31 180 GLN A C 1
ATOM 1351 O O . GLN A 1 180 ? 2.144 16.043 12.357 1.00 83.31 180 GLN A O 1
ATOM 1356 N N . CYS A 1 181 ? 3.622 15.855 14.053 1.00 76.88 181 CYS A N 1
ATOM 1357 C CA . CYS A 1 181 ? 2.796 15.027 14.918 1.00 76.88 181 CYS A CA 1
ATOM 1358 C C . CYS A 1 181 ? 1.724 15.892 15.587 1.00 76.88 181 CYS A C 1
ATOM 1360 O O . CYS A 1 181 ? 2.037 16.928 16.160 1.00 76.88 181 CYS A O 1
ATOM 1362 N N . ASP A 1 182 ? 0.466 15.489 15.539 1.00 74.19 182 ASP A N 1
ATOM 1363 C CA . ASP A 1 182 ? -0.652 16.210 16.143 1.00 74.19 182 ASP A CA 1
ATOM 1364 C C . ASP A 1 182 ? -1.747 15.205 16.495 1.00 74.19 182 ASP A C 1
ATOM 1366 O O . ASP A 1 182 ? -2.173 14.433 15.632 1.00 74.19 182 ASP A O 1
ATOM 1370 N N . ASN A 1 183 ? -2.156 15.168 17.766 1.00 67.69 183 ASN A N 1
ATOM 1371 C CA . ASN A 1 183 ? -3.136 14.217 18.286 1.00 67.69 183 ASN A CA 1
ATOM 1372 C C . ASN A 1 183 ? -2.904 12.764 17.804 1.00 67.69 183 ASN A C 1
ATOM 1374 O O . ASN A 1 183 ? -3.807 12.087 17.307 1.00 67.69 183 ASN A O 1
ATOM 1378 N N . GLY A 1 184 ? -1.647 12.308 17.864 1.00 57.44 184 GLY A N 1
ATOM 1379 C CA . GLY A 1 184 ? -1.245 10.958 17.461 1.00 57.44 184 GLY A CA 1
ATOM 1380 C C . GLY A 1 184 ? -1.228 10.674 15.954 1.00 57.44 184 GLY A C 1
ATOM 1381 O O . GLY A 1 184 ? -1.162 9.507 15.560 1.00 57.44 184 GLY A O 1
ATOM 1382 N N . SER A 1 185 ? -1.296 11.703 15.105 1.00 54.44 185 SER A N 1
ATOM 1383 C CA . SER A 1 185 ? -1.247 11.586 13.641 1.00 54.44 185 SER A CA 1
ATOM 1384 C C . SER A 1 185 ? -0.190 12.497 13.017 1.00 54.44 185 SER A C 1
ATOM 1386 O O . SER A 1 185 ? 0.079 13.582 13.522 1.00 54.44 185 SER A O 1
ATOM 1388 N N . TRP A 1 186 ? 0.391 12.076 11.892 1.00 64.25 186 TRP A N 1
ATOM 1389 C CA . TRP A 1 186 ? 1.305 12.906 11.103 1.00 64.25 186 TRP A CA 1
ATOM 1390 C C . TRP A 1 186 ? 0.551 13.740 10.066 1.00 64.25 186 TRP A C 1
ATOM 1392 O O . TRP A 1 186 ? -0.285 13.223 9.325 1.00 64.25 186 TRP A O 1
ATOM 1402 N N . TYR A 1 187 ? 0.893 15.022 9.974 1.00 58.12 187 TYR A N 1
ATOM 1403 C CA . TYR A 1 187 ? 0.348 15.953 8.989 1.00 58.12 187 TYR A CA 1
ATOM 1404 C C . TYR A 1 187 ? 1.465 16.631 8.220 1.00 58.12 187 TYR A C 1
ATOM 1406 O O . TYR A 1 187 ? 2.502 16.947 8.790 1.00 58.12 187 TYR A O 1
ATOM 1414 N N . SER A 1 188 ? 1.253 16.863 6.928 1.00 64.00 188 SER A N 1
ATOM 1415 C CA . SER A 1 188 ? 2.230 17.536 6.076 1.00 64.00 188 SER A CA 1
ATOM 1416 C C . SER A 1 188 ? 2.475 18.978 6.523 1.00 64.00 188 SER A C 1
ATOM 1418 O O . SER A 1 188 ? 1.539 19.722 6.844 1.00 64.00 188 SER A O 1
ATOM 1420 N N . GLY A 1 189 ? 3.734 19.389 6.448 1.00 62.47 189 GLY A N 1
ATOM 1421 C CA . GLY A 1 189 ? 4.193 20.726 6.790 1.00 62.47 189 GLY A CA 1
ATOM 1422 C C . GLY A 1 189 ? 4.881 20.801 8.151 1.00 62.47 189 GLY A C 1
ATOM 1423 O O . GLY A 1 189 ? 4.826 19.894 8.981 1.00 62.47 189 GLY A O 1
ATOM 1424 N N . ARG A 1 190 ? 5.557 21.930 8.357 1.00 81.62 190 ARG A N 1
ATOM 1425 C CA . ARG A 1 190 ? 6.273 22.279 9.584 1.00 81.62 190 ARG A CA 1
ATOM 1426 C C . ARG A 1 190 ? 5.554 23.455 10.228 1.00 81.62 190 ARG A C 1
ATOM 1428 O O . ARG A 1 190 ? 5.520 24.536 9.654 1.00 81.62 190 ARG A O 1
ATOM 1435 N N . GLY A 1 191 ? 4.962 23.236 11.397 1.00 73.62 191 GLY A N 1
ATOM 1436 C CA . GLY A 1 191 ? 4.243 24.283 12.122 1.00 73.62 191 GLY A CA 1
ATOM 1437 C C . GLY A 1 191 ? 2.833 24.589 11.598 1.00 73.62 191 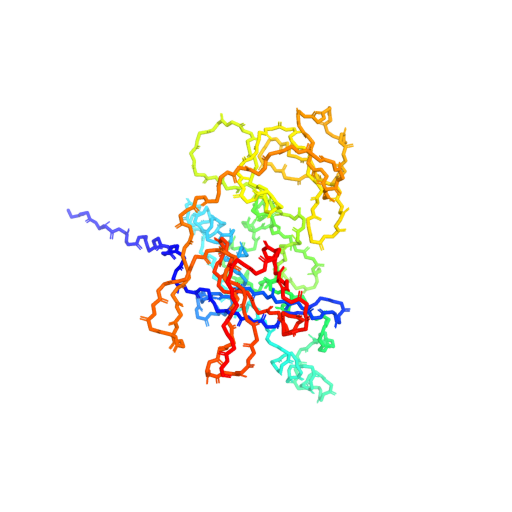GLY A C 1
ATOM 1438 O O . GLY A 1 191 ? 2.177 25.496 12.106 1.00 73.62 191 GLY A O 1
ATOM 1439 N N . SER A 1 192 ? 2.343 23.834 10.608 1.00 69.00 192 SER A N 1
ATOM 1440 C CA . SER A 1 192 ? 1.008 24.002 10.011 1.00 69.00 192 SER A CA 1
ATOM 1441 C C . SER A 1 192 ? -0.130 23.728 10.998 1.00 69.00 192 SER A C 1
ATOM 1443 O O . SER A 1 192 ? -1.270 24.113 10.745 1.00 69.00 192 SER A O 1
ATOM 1445 N N . ARG A 1 193 ? 0.167 23.084 12.134 1.00 71.56 193 ARG A N 1
ATOM 1446 C CA . ARG A 1 193 ? -0.790 22.766 13.202 1.00 71.56 193 ARG A CA 1
ATOM 1447 C C . ARG A 1 193 ? -0.347 23.287 14.568 1.00 71.56 193 ARG A C 1
ATOM 1449 O O . ARG A 1 193 ? -0.580 22.644 15.592 1.00 71.56 193 ARG A O 1
ATOM 1456 N N . GLY A 1 194 ? 0.294 24.455 14.580 1.00 84.19 194 GLY A N 1
ATOM 1457 C CA . GLY A 1 194 ? 0.883 25.081 15.768 1.00 84.19 194 GLY A CA 1
ATOM 1458 C C . GLY A 1 194 ? 2.391 24.851 15.848 1.00 84.19 194 GLY A C 1
ATOM 1459 O O . GLY A 1 194 ? 2.943 24.076 15.073 1.00 84.19 194 GLY A O 1
ATOM 1460 N N . ALA A 1 195 ? 3.079 25.529 16.768 1.00 87.62 195 ALA A N 1
ATOM 1461 C CA . ALA A 1 195 ? 4.537 25.450 16.867 1.00 87.62 195 ALA A CA 1
ATOM 1462 C C . ALA A 1 195 ? 5.027 24.010 17.105 1.00 87.62 195 ALA A C 1
ATOM 1464 O O . ALA A 1 195 ? 4.413 23.241 17.846 1.00 87.62 195 ALA A O 1
ATOM 1465 N N . CYS A 1 196 ? 6.144 23.649 16.472 1.00 87.88 196 CYS A N 1
ATOM 1466 C CA . CYS A 1 196 ? 6.765 22.350 16.687 1.00 87.88 196 CYS A CA 1
ATOM 1467 C C . CYS A 1 196 ? 7.351 22.273 18.103 1.00 87.88 196 CYS A C 1
ATOM 1469 O O . CYS A 1 196 ? 8.174 23.118 18.453 1.00 87.88 196 CYS A O 1
ATOM 1471 N N . SER A 1 197 ? 6.992 21.253 18.884 1.00 90.19 197 SER A N 1
ATOM 1472 C CA . SER A 1 197 ? 7.546 21.034 20.234 1.00 90.19 197 SER A CA 1
ATOM 1473 C C . SER A 1 197 ? 9.013 20.594 20.197 1.00 90.19 197 SER A C 1
ATOM 1475 O O . SER A 1 197 ? 9.810 20.969 21.050 1.00 90.19 197 SER A O 1
ATOM 1477 N N . SER A 1 198 ? 9.386 19.829 19.173 1.00 88.00 198 SER A N 1
ATOM 1478 C CA . SER A 1 198 ? 10.764 19.482 18.833 1.00 88.00 198 SER A CA 1
ATOM 1479 C C . SER A 1 198 ? 10.895 19.336 17.322 1.00 88.00 198 SER A C 1
ATOM 1481 O O . SER A 1 198 ? 9.902 19.115 16.625 1.00 88.00 198 SER A O 1
ATOM 1483 N N . GLN A 1 199 ? 12.106 19.496 16.792 1.00 90.69 199 GLN A N 1
ATOM 1484 C CA . GLN A 1 199 ? 12.351 19.461 15.353 1.00 90.69 199 GLN A CA 1
ATOM 1485 C C . GLN A 1 199 ? 13.516 18.538 15.031 1.00 90.69 199 GLN A C 1
ATOM 1487 O O . GLN A 1 199 ? 14.553 18.590 15.686 1.00 90.69 199 GLN A O 1
ATOM 1492 N N . HIS A 1 200 ? 13.332 17.699 14.017 1.00 80.94 200 HIS A N 1
ATOM 1493 C CA . HIS A 1 200 ? 14.315 16.705 13.610 1.00 80.94 200 HIS A CA 1
ATOM 1494 C C . HIS A 1 200 ? 14.533 16.755 12.091 1.00 80.94 200 HIS A C 1
ATOM 1496 O O . HIS A 1 200 ? 13.889 15.991 11.365 1.00 80.94 200 HIS A O 1
ATOM 1502 N N . PRO A 1 201 ? 15.387 17.675 11.606 1.00 80.00 201 PRO A N 1
ATOM 1503 C CA . PRO A 1 201 ? 15.797 17.699 10.206 1.00 80.00 201 PRO A CA 1
ATOM 1504 C C . PRO A 1 201 ? 16.656 16.472 9.869 1.00 80.00 201 PRO A C 1
ATOM 1506 O O . PRO A 1 201 ? 17.290 15.883 10.753 1.00 80.00 201 PRO A O 1
ATOM 1509 N N . LEU A 1 202 ? 16.732 16.117 8.587 1.00 56.28 202 LEU A N 1
ATOM 1510 C CA . LEU A 1 202 ? 17.659 15.125 8.043 1.00 56.28 202 LEU A CA 1
ATOM 1511 C C . LEU A 1 202 ? 19.079 15.713 8.014 1.00 56.28 202 LEU A C 1
ATOM 1513 O O . LEU A 1 202 ? 19.640 16.016 6.974 1.00 56.28 202 LEU A O 1
ATOM 1517 N N . SER A 1 203 ? 19.643 15.859 9.211 1.00 59.69 203 SER A N 1
ATOM 1518 C CA . SER A 1 203 ? 21.015 16.251 9.560 1.00 59.69 203 SER A CA 1
ATOM 1519 C C . SER A 1 203 ? 21.592 17.490 8.862 1.00 59.69 203 SER A C 1
ATOM 1521 O O . SER A 1 203 ? 22.143 17.428 7.768 1.00 59.69 203 SER A O 1
ATOM 1523 N N . GLY A 1 204 ? 21.688 18.566 9.637 1.00 39.59 204 GLY A N 1
ATOM 1524 C CA . GLY A 1 204 ? 22.860 19.434 9.636 1.00 39.59 204 GLY A CA 1
ATOM 1525 C C . GLY A 1 204 ? 23.192 19.815 11.081 1.00 39.59 204 GLY A C 1
ATOM 1526 O O . GLY A 1 204 ? 22.444 20.578 11.676 1.00 39.59 204 GLY A O 1
ATOM 1527 N N . GLY A 1 205 ? 24.285 19.279 11.641 1.00 34.44 205 GLY A N 1
ATOM 1528 C CA . GLY A 1 205 ? 24.911 19.788 12.875 1.00 34.44 205 GLY A CA 1
ATOM 1529 C C . GLY A 1 205 ? 24.755 18.947 14.154 1.00 34.44 205 GLY A C 1
ATOM 1530 O O . GLY A 1 205 ? 23.685 18.885 14.741 1.00 34.44 205 GLY A O 1
ATOM 1531 N N . GLY A 1 206 ? 25.879 18.345 14.569 1.00 37.66 206 GLY A N 1
ATOM 1532 C CA . GLY A 1 206 ? 26.348 18.054 15.936 1.00 37.66 206 GLY A CA 1
ATOM 1533 C C . GLY A 1 206 ? 25.360 17.798 17.083 1.00 37.66 206 GLY A C 1
ATOM 1534 O O . GLY A 1 206 ? 24.671 18.700 17.540 1.00 37.66 206 GLY A O 1
ATOM 1535 N N . GLY A 1 207 ? 25.444 16.605 17.677 1.00 30.73 207 GLY A N 1
ATOM 1536 C CA . GLY A 1 207 ? 24.895 16.351 19.011 1.00 30.73 207 GLY A CA 1
ATOM 1537 C C . GLY A 1 207 ? 24.760 14.869 19.323 1.00 30.73 207 GLY A C 1
ATOM 1538 O O . GLY A 1 207 ? 23.701 14.301 19.099 1.00 30.73 207 GLY A O 1
ATOM 1539 N N . THR A 1 208 ? 25.866 14.274 19.781 1.00 33.75 208 THR A N 1
ATOM 1540 C CA . THR A 1 208 ? 26.009 12.964 20.446 1.00 33.75 208 THR A CA 1
ATOM 1541 C C . THR A 1 208 ? 25.030 11.872 20.019 1.00 33.75 208 THR A C 1
ATOM 1543 O O . THR A 1 208 ? 23.900 11.784 20.498 1.00 33.75 208 THR A O 1
ATOM 1546 N N . THR A 1 209 ? 25.539 10.982 19.168 1.00 37.03 209 THR A N 1
ATOM 1547 C CA . THR A 1 209 ? 25.045 9.616 18.983 1.00 37.03 209 THR A CA 1
ATOM 1548 C C . THR A 1 209 ? 24.544 9.040 20.311 1.00 37.03 209 THR A C 1
ATOM 1550 O O . THR A 1 209 ? 25.356 8.867 21.224 1.00 37.03 209 THR A O 1
ATOM 1553 N N . PRO A 1 210 ? 23.246 8.728 20.452 1.00 37.06 210 PRO A N 1
ATOM 1554 C CA . PRO A 1 210 ? 22.825 7.808 21.489 1.00 37.06 210 PRO A CA 1
ATOM 1555 C C . PRO A 1 210 ? 23.546 6.485 21.226 1.00 37.06 210 PRO A C 1
ATOM 1557 O O . PRO A 1 210 ? 23.511 5.975 20.105 1.00 37.06 210 PRO A O 1
ATOM 1560 N N . ASP A 1 211 ? 24.258 6.024 22.247 1.00 35.31 211 ASP A N 1
ATOM 1561 C CA . ASP A 1 211 ? 24.881 4.710 22.398 1.00 35.31 211 ASP A CA 1
ATOM 1562 C C . ASP A 1 211 ? 24.220 3.618 21.522 1.00 35.31 211 ASP A C 1
ATOM 1564 O O . ASP A 1 211 ? 22.995 3.444 21.593 1.00 35.31 211 ASP A O 1
ATOM 1568 N N . PRO A 1 212 ? 24.973 2.897 20.662 1.00 40.69 212 PRO A N 1
ATOM 1569 C CA . PRO A 1 212 ? 24.428 1.824 19.840 1.00 40.69 212 PRO A CA 1
ATOM 1570 C C . PRO A 1 212 ? 24.063 0.630 20.730 1.00 40.69 212 PRO A C 1
ATOM 1572 O O . PRO A 1 212 ? 24.820 -0.331 20.865 1.00 40.69 212 PRO A O 1
ATOM 1575 N N . GLY A 1 213 ? 22.871 0.678 21.321 1.00 38.59 213 GLY A N 1
ATOM 1576 C CA . GLY A 1 213 ? 22.277 -0.445 22.033 1.00 38.59 213 GLY A CA 1
ATOM 1577 C C . GLY A 1 213 ? 22.236 -1.692 21.146 1.00 38.59 213 GLY A C 1
ATOM 1578 O O . GLY A 1 213 ? 21.566 -1.701 20.115 1.00 38.59 213 GLY A O 1
ATOM 1579 N N . THR A 1 214 ? 23.020 -2.701 21.540 1.00 50.09 214 THR A N 1
ATOM 1580 C CA . THR A 1 214 ? 22.747 -4.160 21.530 1.00 50.09 214 THR A CA 1
ATOM 1581 C C . THR A 1 214 ? 22.120 -4.821 20.293 1.00 50.09 214 THR A C 1
ATOM 1583 O O . THR A 1 214 ? 21.663 -5.960 20.368 1.00 50.09 214 THR A O 1
ATOM 1586 N N . GLY A 1 215 ? 22.126 -4.175 19.131 1.00 55.62 215 GLY A N 1
ATOM 1587 C CA . GLY A 1 215 ? 21.680 -4.786 17.884 1.00 55.62 215 GLY A CA 1
ATOM 1588 C C . GLY A 1 215 ? 22.714 -5.777 17.348 1.00 55.62 215 GLY A C 1
ATOM 1589 O O . GLY A 1 215 ? 23.883 -5.429 17.149 1.00 55.62 215 GLY A O 1
ATOM 1590 N N . HIS A 1 216 ? 22.271 -6.999 17.069 1.00 72.25 216 HIS A N 1
ATOM 1591 C CA . HIS A 1 216 ? 23.054 -8.020 16.383 1.00 72.25 216 HIS A CA 1
ATOM 1592 C C . HIS A 1 216 ? 22.303 -8.522 15.145 1.00 72.25 216 HIS A C 1
ATOM 1594 O O . HIS A 1 216 ? 21.076 -8.604 15.145 1.00 72.25 216 HIS A O 1
ATOM 1600 N N . CYS A 1 217 ? 23.045 -8.863 14.093 1.00 64.50 217 CYS A N 1
ATOM 1601 C CA . CYS A 1 217 ? 22.531 -9.552 12.917 1.00 64.50 217 CYS A CA 1
ATOM 1602 C C . CYS A 1 217 ? 23.240 -10.899 12.775 1.00 64.50 217 CYS A C 1
ATOM 1604 O O . CYS A 1 217 ? 24.460 -10.941 12.588 1.00 64.50 217 CYS A O 1
ATOM 1606 N N . TYR A 1 218 ? 22.487 -11.996 12.803 1.00 62.81 218 TYR A N 1
ATOM 1607 C CA . TYR A 1 218 ? 23.046 -13.325 12.577 1.00 62.81 218 TYR A CA 1
ATOM 1608 C C . TYR A 1 218 ? 23.547 -13.467 11.133 1.00 62.81 218 TYR A C 1
ATOM 1610 O O . TYR A 1 218 ? 22.799 -13.239 10.180 1.00 62.81 218 TYR A O 1
ATOM 1618 N N . SER A 1 219 ? 24.820 -13.823 10.946 1.00 75.44 219 SER A N 1
ATOM 1619 C CA . SER A 1 219 ? 25.417 -14.068 9.630 1.00 75.44 219 SER A CA 1
ATOM 1620 C C . SER A 1 219 ? 25.399 -15.555 9.303 1.00 75.44 219 SER A C 1
ATOM 1622 O O . SER A 1 219 ? 26.190 -16.325 9.843 1.00 75.44 219 SER A O 1
ATOM 1624 N N . GLY A 1 220 ? 24.580 -15.954 8.330 1.00 55.47 220 GLY A N 1
ATOM 1625 C CA . GLY A 1 220 ? 24.642 -17.305 7.767 1.00 55.47 220 GLY A CA 1
ATOM 1626 C C . GLY A 1 220 ? 25.941 -17.593 7.000 1.00 55.47 220 GLY A C 1
ATOM 1627 O O . GLY A 1 220 ? 26.245 -18.758 6.760 1.00 55.47 220 GLY A O 1
ATOM 1628 N N . THR A 1 221 ? 26.711 -16.565 6.618 1.00 68.00 221 THR A N 1
ATOM 1629 C CA . THR A 1 221 ? 28.040 -16.711 5.996 1.00 68.00 221 THR A CA 1
ATOM 1630 C C . THR A 1 221 ? 29.093 -17.134 7.012 1.00 68.00 221 THR A C 1
ATOM 1632 O O . THR A 1 221 ? 29.883 -18.028 6.730 1.00 68.00 221 THR A O 1
ATOM 1635 N N . LEU A 1 222 ? 29.096 -16.494 8.185 1.00 74.31 222 LEU A N 1
ATOM 1636 C CA . LEU A 1 222 ? 30.106 -16.702 9.227 1.00 74.31 222 LEU A CA 1
ATOM 1637 C C . LEU A 1 222 ? 29.635 -17.636 10.351 1.00 74.31 222 LEU A C 1
ATOM 1639 O O . LEU A 1 222 ? 30.424 -17.974 11.226 1.00 74.31 222 LEU A O 1
ATOM 1643 N N . GLY A 1 223 ? 28.354 -18.012 10.360 1.00 75.94 223 GLY A N 1
ATOM 1644 C CA . GLY A 1 223 ? 27.746 -18.842 11.400 1.00 75.94 223 GLY A CA 1
ATOM 1645 C C . GLY A 1 223 ? 27.667 -18.167 12.773 1.00 75.94 223 GLY A C 1
ATOM 1646 O O . GLY A 1 223 ? 27.611 -18.867 13.779 1.00 75.94 223 GLY A O 1
ATOM 1647 N N . ARG A 1 224 ? 27.697 -16.828 12.840 1.00 75.50 224 ARG A N 1
ATOM 1648 C CA . ARG A 1 224 ? 27.720 -16.065 14.102 1.00 75.50 224 ARG A CA 1
ATOM 1649 C C . ARG A 1 224 ? 27.024 -14.711 13.995 1.00 75.50 224 ARG A C 1
ATOM 1651 O O . ARG A 1 224 ? 26.886 -14.163 12.900 1.00 75.50 224 ARG A O 1
ATOM 1658 N N . ASP A 1 225 ? 26.666 -14.145 15.142 1.00 72.12 225 ASP A N 1
ATOM 1659 C CA . ASP A 1 225 ? 26.126 -12.792 15.252 1.00 72.12 225 ASP A CA 1
ATOM 1660 C C . ASP A 1 225 ? 27.173 -11.702 15.007 1.00 72.12 225 ASP A C 1
ATOM 1662 O O . ASP A 1 225 ? 28.295 -11.743 15.515 1.00 72.12 225 ASP A O 1
ATOM 1666 N N . MET A 1 226 ? 26.773 -10.685 14.248 1.00 81.25 226 MET A N 1
ATOM 1667 C CA . MET A 1 226 ? 27.577 -9.515 13.906 1.00 81.25 226 MET A CA 1
ATOM 1668 C C . MET A 1 226 ? 26.949 -8.266 14.521 1.00 81.25 226 MET A C 1
ATOM 1670 O O . MET A 1 226 ? 25.734 -8.104 14.487 1.00 81.25 226 MET A O 1
ATOM 1674 N N . ARG A 1 227 ? 27.764 -7.371 15.082 1.00 81.81 227 ARG A N 1
ATOM 1675 C CA . ARG A 1 227 ? 27.273 -6.109 15.660 1.00 81.81 227 ARG A CA 1
ATOM 1676 C C . ARG A 1 227 ? 26.743 -5.173 14.576 1.00 81.81 227 ARG A C 1
ATOM 1678 O O . ARG A 1 227 ? 27.243 -5.175 13.449 1.00 81.81 227 ARG A O 1
ATOM 1685 N N . VAL A 1 228 ? 25.807 -4.303 14.946 1.00 75.00 228 VAL A N 1
ATOM 1686 C CA . VAL A 1 228 ? 25.407 -3.170 14.099 1.00 75.00 228 VAL A CA 1
ATOM 1687 C C . VAL A 1 228 ? 26.633 -2.370 13.632 1.00 75.00 228 VAL A C 1
ATOM 1689 O O . VAL A 1 228 ? 27.609 -2.169 14.356 1.00 75.00 228 VAL A O 1
ATOM 1692 N N . GLY A 1 229 ? 26.597 -1.970 12.366 1.00 73.94 229 GLY A N 1
ATOM 1693 C CA . GLY A 1 229 ? 27.688 -1.374 11.609 1.00 73.94 229 GLY A CA 1
ATOM 1694 C C . GLY A 1 229 ? 28.533 -2.388 10.834 1.00 73.94 229 GLY A C 1
ATOM 1695 O O . GLY A 1 229 ? 29.229 -1.974 9.910 1.00 73.94 229 GLY A O 1
ATOM 1696 N N . ALA A 1 230 ? 28.480 -3.686 11.151 1.00 88.56 230 ALA A N 1
ATOM 1697 C CA . ALA A 1 230 ? 29.309 -4.689 10.485 1.00 88.56 230 ALA A CA 1
ATOM 1698 C C . ALA A 1 230 ? 28.921 -4.875 9.019 1.00 88.56 230 ALA A C 1
ATOM 1700 O O . ALA A 1 230 ? 27.744 -5.007 8.708 1.00 88.56 230 ALA A O 1
ATOM 1701 N N . CYS A 1 231 ? 29.906 -4.947 8.133 1.00 93.31 231 CYS A N 1
ATOM 1702 C CA . CYS A 1 231 ? 29.728 -5.169 6.710 1.00 93.31 231 CYS A CA 1
ATOM 1703 C C . CYS A 1 231 ? 30.274 -6.532 6.299 1.00 93.31 231 CYS A C 1
ATOM 1705 O O . CYS A 1 231 ? 31.381 -6.911 6.680 1.00 93.31 231 CYS A O 1
ATOM 1707 N N . LEU A 1 232 ? 29.501 -7.248 5.497 1.00 93.81 232 LEU A N 1
ATOM 1708 C CA . LEU A 1 232 ? 29.739 -8.633 5.125 1.00 93.81 232 LEU A CA 1
ATOM 1709 C C . LEU A 1 232 ? 29.352 -8.831 3.663 1.00 93.81 232 LEU A C 1
ATOM 1711 O O . LEU A 1 232 ? 28.276 -8.396 3.253 1.00 93.81 232 LEU A O 1
ATOM 1715 N N . GLN A 1 233 ? 30.173 -9.558 2.915 1.00 93.44 233 GLN A N 1
ATOM 1716 C CA . GLN A 1 233 ? 29.757 -10.128 1.642 1.00 93.44 233 GLN A CA 1
ATOM 1717 C C . GLN A 1 233 ? 29.100 -11.500 1.874 1.00 93.44 233 GLN A C 1
ATOM 1719 O O . GLN A 1 233 ? 29.625 -12.357 2.589 1.00 93.44 233 GLN A O 1
ATOM 1724 N N . SER A 1 234 ? 27.897 -11.701 1.342 1.00 83.44 234 SER A N 1
ATOM 1725 C CA . SER A 1 234 ? 27.082 -12.886 1.636 1.00 83.44 234 SER A CA 1
ATOM 1726 C C . SER A 1 234 ? 27.445 -14.067 0.734 1.00 83.44 234 SER A C 1
ATOM 1728 O O . SER A 1 234 ? 27.434 -13.943 -0.488 1.00 83.44 234 SER A O 1
ATOM 1730 N N . ARG A 1 235 ? 27.745 -15.246 1.308 1.00 80.12 235 ARG A N 1
ATOM 1731 C CA . ARG A 1 235 ? 28.140 -16.442 0.525 1.00 80.12 235 ARG A CA 1
ATOM 1732 C C . ARG A 1 235 ? 27.037 -16.987 -0.380 1.00 80.12 235 ARG A C 1
ATOM 1734 O O . ARG A 1 235 ? 27.316 -17.828 -1.227 1.00 80.12 235 ARG A O 1
ATOM 1741 N N . PHE A 1 236 ? 25.800 -16.548 -0.167 1.00 62.91 236 PHE A N 1
ATOM 1742 C CA . PHE A 1 236 ? 24.622 -17.066 -0.855 1.00 62.91 236 PHE A CA 1
ATOM 1743 C C . PHE A 1 236 ? 24.328 -16.328 -2.165 1.00 62.91 236 PHE A C 1
ATOM 1745 O O . PHE A 1 236 ? 23.841 -16.943 -3.107 1.00 62.91 236 PHE A O 1
ATOM 1752 N N . ASP A 1 237 ? 24.641 -15.035 -2.235 1.00 69.19 237 ASP A N 1
ATOM 1753 C CA . ASP A 1 237 ? 24.318 -14.154 -3.368 1.00 69.19 237 ASP A CA 1
ATOM 1754 C C . ASP A 1 237 ? 25.496 -13.273 -3.822 1.00 69.19 237 ASP A C 1
ATOM 1756 O O . ASP A 1 237 ? 25.423 -12.649 -4.874 1.00 69.19 237 ASP A O 1
ATOM 1760 N N . ARG A 1 238 ? 26.612 -13.282 -3.082 1.00 81.12 238 ARG A N 1
ATOM 1761 C CA . ARG A 1 238 ? 27.832 -12.485 -3.306 1.00 81.12 238 ARG A CA 1
ATOM 1762 C C . ARG A 1 238 ? 27.651 -10.971 -3.192 1.00 81.12 238 ARG A C 1
ATOM 1764 O O . ARG A 1 238 ? 28.603 -10.236 -3.472 1.00 81.12 238 ARG A O 1
ATOM 1771 N N . ASP A 1 239 ? 26.500 -10.512 -2.717 1.00 81.62 239 ASP A N 1
ATOM 1772 C CA . ASP A 1 239 ? 26.230 -9.095 -2.500 1.00 81.62 239 ASP A CA 1
ATOM 1773 C C . ASP A 1 239 ? 26.748 -8.626 -1.134 1.00 81.62 239 ASP A C 1
ATOM 1775 O O . ASP A 1 239 ? 27.008 -9.419 -0.221 1.00 81.62 239 ASP A O 1
ATOM 1779 N N . TRP A 1 240 ? 26.918 -7.309 -0.997 1.00 86.88 240 TRP A N 1
ATOM 1780 C CA . TRP A 1 240 ? 27.379 -6.695 0.245 1.00 86.88 240 TRP A CA 1
ATOM 1781 C C . TRP A 1 240 ? 26.223 -6.235 1.118 1.00 86.88 240 TRP A C 1
ATOM 1783 O O . TRP A 1 240 ? 25.301 -5.570 0.653 1.00 86.88 240 TRP A O 1
ATOM 1793 N N . TYR A 1 241 ? 26.328 -6.512 2.413 1.00 82.06 241 TYR A N 1
ATOM 1794 C CA . TYR A 1 241 ? 25.331 -6.173 3.417 1.00 82.06 241 TYR A CA 1
ATOM 1795 C C . TYR A 1 241 ? 25.977 -5.459 4.596 1.00 82.06 241 TYR A C 1
ATOM 1797 O O . TYR A 1 241 ? 27.079 -5.817 5.003 1.00 82.06 241 TYR A O 1
ATOM 1805 N N . GLN A 1 242 ? 25.278 -4.489 5.183 1.00 83.81 242 GLN A N 1
ATOM 1806 C CA . GLN A 1 242 ? 25.631 -3.905 6.473 1.00 83.81 242 GLN A CA 1
ATOM 1807 C C . GLN A 1 242 ? 24.574 -4.259 7.518 1.00 83.81 242 GLN A C 1
ATOM 1809 O O . GLN A 1 242 ? 23.382 -4.049 7.295 1.00 83.81 242 GLN A O 1
ATOM 1814 N N . CYS A 1 243 ? 25.006 -4.777 8.663 1.00 69.94 243 CYS A N 1
ATOM 1815 C CA . CYS A 1 243 ? 24.160 -4.992 9.822 1.00 69.94 243 CYS A CA 1
ATOM 1816 C C . CYS A 1 243 ? 23.726 -3.631 10.371 1.00 69.94 243 CYS A C 1
ATOM 1818 O O . CYS A 1 243 ? 24.556 -2.823 10.780 1.00 69.94 243 CYS A O 1
ATOM 1820 N N . ALA A 1 244 ? 22.431 -3.356 10.359 1.00 61.59 244 ALA A N 1
ATOM 1821 C CA . ALA A 1 244 ? 21.824 -2.152 10.904 1.00 61.59 244 ALA A CA 1
ATOM 1822 C C . ALA A 1 244 ? 20.943 -2.514 12.105 1.00 61.59 244 ALA A C 1
ATOM 1824 O O . ALA A 1 244 ? 20.628 -3.682 12.324 1.00 61.59 244 ALA A O 1
ATOM 1825 N N . SER A 1 245 ? 20.468 -1.517 12.854 1.00 52.72 245 SER A N 1
ATOM 1826 C CA . SER A 1 245 ? 19.489 -1.728 13.938 1.00 52.72 245 SER A CA 1
ATOM 1827 C C . SER A 1 245 ? 18.173 -2.376 13.471 1.00 52.72 245 SER A C 1
ATOM 1829 O O . SER A 1 245 ? 17.354 -2.775 14.290 1.00 52.72 245 SER A O 1
ATOM 1831 N N . ILE A 1 246 ? 17.980 -2.491 12.153 1.00 47.25 246 ILE A N 1
ATOM 1832 C CA . ILE A 1 246 ? 16.840 -3.119 11.481 1.00 47.25 246 ILE A CA 1
ATOM 1833 C C . ILE A 1 246 ? 17.183 -4.470 10.816 1.00 47.25 246 ILE A C 1
ATOM 1835 O O . ILE A 1 246 ? 16.360 -4.992 10.070 1.00 47.25 246 ILE A O 1
ATOM 1839 N N . GLY A 1 247 ? 18.384 -5.019 11.039 1.00 51.41 247 GLY A N 1
ATOM 1840 C CA . GLY A 1 247 ? 18.878 -6.248 10.398 1.00 51.41 247 GLY A CA 1
ATOM 1841 C C . GLY A 1 247 ? 19.875 -6.002 9.255 1.00 51.41 247 GLY A C 1
ATOM 1842 O O . GLY A 1 247 ? 20.415 -4.904 9.113 1.00 51.41 247 GLY A O 1
ATOM 1843 N N . TRP A 1 248 ? 20.150 -7.029 8.441 1.00 67.31 248 TRP A N 1
ATOM 1844 C CA . TRP A 1 248 ? 21.054 -6.922 7.285 1.00 67.31 248 TRP A CA 1
ATOM 1845 C C . TRP A 1 248 ? 20.445 -6.068 6.171 1.00 67.31 248 TRP A C 1
ATOM 1847 O O . TRP A 1 248 ? 19.375 -6.377 5.649 1.00 67.31 248 TRP A O 1
ATOM 1857 N N . VAL A 1 249 ? 21.159 -5.020 5.764 1.00 56.44 249 VAL A N 1
ATOM 1858 C CA . VAL A 1 249 ? 20.758 -4.131 4.670 1.00 56.44 249 VAL A CA 1
ATOM 1859 C C . VAL A 1 249 ? 21.763 -4.238 3.533 1.00 56.44 249 VAL A C 1
ATOM 1861 O O . VAL A 1 249 ? 22.934 -3.904 3.707 1.00 56.44 249 VAL A O 1
ATOM 1864 N N . MET A 1 250 ? 21.300 -4.694 2.371 1.00 69.00 250 MET A N 1
ATOM 1865 C CA . MET A 1 250 ? 22.115 -4.809 1.162 1.00 69.00 250 MET A CA 1
ATOM 1866 C C . MET A 1 250 ? 22.517 -3.427 0.644 1.00 69.00 250 MET A C 1
ATOM 1868 O O . MET A 1 250 ? 21.673 -2.535 0.515 1.00 69.00 250 MET A O 1
ATOM 1872 N N . ASN A 1 251 ? 23.795 -3.251 0.328 1.00 67.81 251 ASN A N 1
ATOM 1873 C CA . ASN A 1 251 ? 24.290 -2.100 -0.402 1.00 67.81 251 ASN A CA 1
ATOM 1874 C C . ASN A 1 251 ? 25.564 -2.464 -1.179 1.00 67.81 251 ASN A C 1
ATOM 1876 O O . ASN A 1 251 ? 26.646 -2.610 -0.612 1.00 67.81 251 ASN A O 1
ATOM 1880 N N . ASN A 1 252 ? 25.443 -2.505 -2.503 1.00 76.75 252 ASN A N 1
ATOM 1881 C CA . ASN A 1 252 ? 26.540 -2.856 -3.404 1.00 76.75 252 ASN A CA 1
ATOM 1882 C C . ASN A 1 252 ? 27.682 -1.825 -3.423 1.00 76.75 252 ASN A C 1
ATOM 1884 O O . ASN A 1 252 ? 28.794 -2.165 -3.819 1.00 76.75 252 ASN A O 1
ATOM 1888 N N . SER A 1 253 ? 27.467 -0.595 -2.934 1.00 76.56 253 SER A N 1
ATOM 1889 C CA . SER A 1 253 ? 28.545 0.391 -2.780 1.00 76.56 253 SER A CA 1
ATOM 1890 C C . SER A 1 253 ? 29.479 0.080 -1.611 1.00 76.56 253 SER A C 1
ATOM 1892 O O . SER A 1 253 ? 30.550 0.680 -1.525 1.00 76.56 253 SER A O 1
ATOM 1894 N N . ILE A 1 254 ? 29.112 -0.820 -0.693 1.00 85.56 254 ILE A N 1
ATOM 1895 C CA . ILE A 1 254 ? 29.950 -1.168 0.466 1.00 85.56 254 ILE A CA 1
ATOM 1896 C C . ILE A 1 254 ? 31.312 -1.706 0.010 1.00 85.56 254 ILE A C 1
ATOM 1898 O O . ILE A 1 254 ? 32.318 -1.359 0.627 1.00 85.56 254 ILE A O 1
ATOM 1902 N N . ALA A 1 255 ? 31.353 -2.469 -1.088 1.00 88.75 255 ALA A N 1
ATOM 1903 C CA . ALA A 1 255 ? 32.576 -3.049 -1.646 1.00 88.75 255 ALA A CA 1
ATOM 1904 C C . ALA A 1 255 ? 33.682 -2.006 -1.884 1.00 88.75 255 ALA A C 1
ATOM 1906 O O . ALA A 1 255 ? 34.855 -2.240 -1.603 1.00 88.75 255 ALA A O 1
ATOM 1907 N N . SER A 1 256 ? 33.298 -0.842 -2.411 1.00 85.50 256 SER A N 1
ATOM 1908 C CA . SER A 1 256 ? 34.225 0.232 -2.773 1.00 85.50 256 SER A CA 1
ATOM 1909 C C . SER A 1 256 ? 34.332 1.302 -1.690 1.00 85.50 256 SER A C 1
ATOM 1911 O O . SER A 1 256 ? 35.412 1.828 -1.444 1.00 85.50 256 SER A O 1
ATOM 1913 N N . SER A 1 257 ? 33.222 1.625 -1.025 1.00 81.75 257 SER A N 1
ATOM 1914 C CA . SER A 1 257 ? 33.147 2.763 -0.100 1.00 81.75 257 SER A CA 1
ATOM 1915 C C . SER A 1 257 ? 33.376 2.399 1.363 1.00 81.75 257 SER A C 1
ATOM 1917 O O . SER A 1 257 ? 33.588 3.297 2.176 1.00 81.75 257 SER A O 1
ATOM 1919 N N . ARG A 1 258 ? 33.287 1.110 1.728 1.00 88.12 258 ARG A N 1
ATOM 1920 C CA . ARG A 1 258 ? 33.248 0.637 3.126 1.00 88.12 258 ARG A CA 1
ATOM 1921 C C . ARG A 1 258 ? 32.218 1.390 3.979 1.00 88.12 258 ARG A C 1
ATOM 1923 O O . ARG A 1 258 ? 32.412 1.617 5.177 1.00 88.12 258 ARG A O 1
ATOM 1930 N N . ARG A 1 259 ? 31.111 1.795 3.354 1.00 81.62 259 ARG A N 1
ATOM 1931 C CA . ARG A 1 259 ? 29.984 2.482 3.986 1.00 81.62 259 ARG A CA 1
ATOM 1932 C C . ARG A 1 259 ? 28.673 1.907 3.470 1.00 81.62 259 ARG A C 1
ATOM 1934 O O . ARG A 1 259 ? 28.528 1.654 2.277 1.00 81.62 259 ARG A O 1
ATOM 1941 N N . GLY A 1 260 ? 27.721 1.730 4.378 1.00 62.09 260 GLY A N 1
ATOM 1942 C CA . GLY A 1 260 ? 26.380 1.245 4.077 1.00 62.09 260 GLY A CA 1
ATOM 1943 C C . GLY A 1 260 ? 25.293 2.108 4.719 1.00 62.09 260 GLY A C 1
ATOM 1944 O O . GLY A 1 260 ? 25.513 3.261 5.091 1.00 62.09 260 GLY A O 1
ATOM 1945 N N . TYR A 1 261 ? 24.104 1.523 4.849 1.00 58.34 261 TYR A N 1
ATOM 1946 C CA . TYR A 1 261 ? 22.899 2.150 5.401 1.00 58.34 261 TYR A CA 1
ATOM 1947 C C . TYR A 1 261 ? 23.071 2.755 6.809 1.00 58.34 261 TYR A C 1
ATOM 1949 O O . TYR A 1 261 ? 22.519 3.812 7.096 1.00 58.34 261 TYR A O 1
ATOM 1957 N N . ALA A 1 262 ? 23.838 2.102 7.682 1.00 50.25 262 ALA A N 1
ATOM 1958 C CA . ALA A 1 262 ? 24.101 2.527 9.057 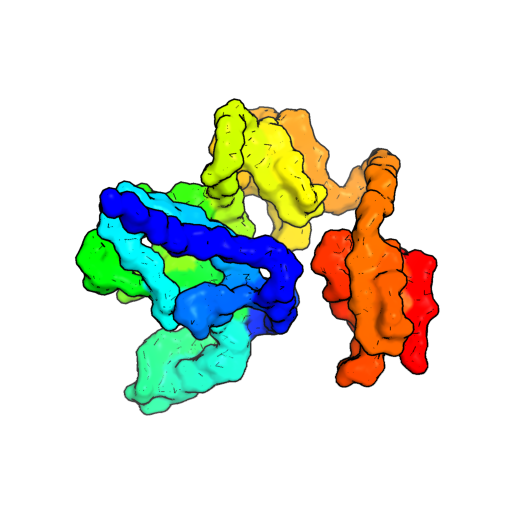1.00 50.25 262 ALA A CA 1
ATOM 1959 C C . ALA A 1 262 ? 25.382 3.377 9.197 1.00 50.25 262 ALA A C 1
ATOM 1961 O O . ALA A 1 262 ? 25.846 3.618 10.308 1.00 50.25 262 ALA A O 1
ATOM 1962 N N . GLY A 1 263 ? 25.970 3.832 8.084 1.00 67.06 263 GLY A N 1
ATOM 1963 C CA . GLY A 1 263 ? 27.207 4.612 8.077 1.00 67.06 263 GLY A CA 1
ATOM 1964 C C . GLY A 1 263 ? 28.445 3.764 7.784 1.00 67.06 263 GLY A C 1
ATOM 1965 O O . GLY A 1 263 ? 28.391 2.825 6.989 1.00 67.06 263 GLY A O 1
ATOM 1966 N N . ALA A 1 264 ? 29.591 4.131 8.359 1.00 77.00 264 ALA A N 1
ATOM 1967 C CA . ALA A 1 264 ? 30.850 3.422 8.125 1.00 77.00 264 ALA A CA 1
ATOM 1968 C C . ALA A 1 264 ? 30.807 1.985 8.648 1.00 77.00 264 ALA A C 1
ATOM 1970 O O . ALA A 1 264 ? 30.205 1.705 9.684 1.00 77.00 264 ALA A O 1
ATOM 1971 N N . CYS A 1 265 ? 31.439 1.074 7.910 1.00 81.31 265 CYS A N 1
ATOM 1972 C CA . CYS A 1 265 ? 31.548 -0.315 8.320 1.00 81.31 265 CYS A CA 1
ATOM 1973 C C . CYS A 1 265 ? 32.368 -0.409 9.614 1.00 81.31 265 CYS A C 1
ATOM 1975 O O . CYS A 1 265 ? 33.561 -0.114 9.607 1.00 81.31 265 CYS A O 1
ATOM 1977 N N . SER A 1 266 ? 31.745 -0.834 10.716 1.00 85.38 266 SER A N 1
ATOM 1978 C CA . SER A 1 266 ? 32.444 -1.061 11.992 1.00 85.38 266 SER A CA 1
ATOM 1979 C C . SER A 1 266 ? 33.354 -2.292 11.932 1.00 85.38 266 SER A C 1
ATOM 1981 O O . SER A 1 266 ? 34.353 -2.380 12.637 1.00 85.38 266 SER A O 1
ATOM 1983 N N . SER A 1 267 ? 33.025 -3.232 11.048 1.00 90.38 267 SER A N 1
ATOM 1984 C CA . SER A 1 267 ? 33.881 -4.334 10.602 1.00 90.38 267 SER A CA 1
ATOM 1985 C C . SER A 1 267 ? 33.594 -4.614 9.128 1.00 90.38 267 SER A C 1
ATOM 1987 O O . SER A 1 267 ? 32.525 -4.256 8.636 1.00 90.38 267 SER A O 1
ATOM 1989 N N . TYR A 1 268 ? 34.545 -5.199 8.403 1.00 93.56 268 TYR A N 1
ATOM 1990 C CA . TYR A 1 268 ? 34.444 -5.412 6.959 1.00 93.56 268 TYR A CA 1
ATOM 1991 C C . TYR A 1 268 ? 34.959 -6.806 6.603 1.00 93.56 268 TYR A C 1
ATOM 1993 O O . TYR A 1 268 ? 36.138 -7.094 6.803 1.00 93.56 268 TYR A O 1
ATOM 2001 N N . THR A 1 269 ? 34.079 -7.671 6.106 1.00 94.25 269 THR A N 1
ATOM 2002 C CA . THR A 1 269 ? 34.387 -9.080 5.838 1.00 94.25 269 THR A CA 1
ATOM 2003 C C . THR A 1 269 ? 33.982 -9.459 4.411 1.00 94.25 269 THR A C 1
ATOM 2005 O O . THR A 1 269 ? 32.802 -9.729 4.175 1.00 94.25 269 THR A O 1
ATOM 2008 N N . PRO A 1 270 ? 34.927 -9.447 3.451 1.00 91.94 270 PRO A N 1
ATOM 2009 C CA . PRO A 1 270 ? 34.699 -10.008 2.121 1.00 91.94 270 PRO A CA 1
ATOM 2010 C C . PRO A 1 270 ? 34.646 -11.541 2.177 1.00 91.94 270 PRO A C 1
ATOM 2012 O O . PRO A 1 270 ? 35.075 -12.138 3.170 1.00 91.94 270 PRO A O 1
ATOM 2015 N N . LEU A 1 271 ? 34.115 -12.153 1.116 1.00 80.81 271 LEU A N 1
ATOM 2016 C CA . LEU A 1 271 ? 34.248 -13.592 0.864 1.00 80.81 271 LEU A CA 1
ATOM 2017 C C . LEU A 1 271 ? 35.576 -13.926 0.198 1.00 80.81 271 LEU A C 1
ATOM 2019 O O . LEU A 1 271 ? 36.052 -13.088 -0.601 1.00 80.81 271 LEU A O 1
#

Sequence (271 aa):
MTAEGTGTAVDAVGGCRPAAGYSHGNRANICVVSVDGKLVEYRTAQAFGAMRAAAASSGVRISIVSGFRTMDQQRYLYNLYLAGRGNLAARPGYSNHQSGLALDLNTSSAGVYNWMSRNASRYGFRRTVPSEPWHWERPAGSQGSFSGGTSSGRCYSSTLGREVAEKTCVESRLDSAWYQCDNGSWYSGRGSRGACSSQHPLSGGGGTTPDPGTGHCYSGTLGRDMRVGACLQSRFDRDWYQCASIGWVMNNSIASSRRGYAGACSSYTPL